Protein AF-0000000087418819 (afdb_homodimer)

InterPro domains:
  IPR024775 Hercynine oxygenase, DinB-like domain [PF12867] (19-149)
  IPR034660 DinB/YfiT-like putative metalloenzymes [G3DSA:1.20.120.450] (4-155)
  IPR034660 DinB/YfiT-like putative metalloenzymes [SSF109854] (18-158)

Solvent-accessible surface area (backbone atoms only — not comparable to full-atom values): 17689 Å² total; per-residue (Å²): 63,48,33,60,52,51,45,48,49,44,34,53,51,24,48,51,51,42,48,63,70,50,64,83,56,51,65,77,56,28,67,52,48,49,22,93,73,34,66,22,50,54,49,50,53,49,30,51,44,41,50,51,48,53,56,52,26,62,74,38,76,85,59,49,64,86,71,65,89,69,53,78,76,54,55,42,83,78,46,51,74,63,81,61,66,89,80,53,75,51,58,68,56,49,52,52,50,41,51,49,45,48,52,27,52,52,55,54,49,72,73,57,50,44,70,53,27,57,36,69,27,54,75,95,46,28,90,83,26,57,20,39,37,49,52,57,47,40,57,17,47,55,48,25,25,53,40,14,37,47,53,35,30,36,32,64,70,70,49,81,86,85,124,61,48,33,62,53,50,45,47,50,44,34,51,52,25,49,52,50,43,48,64,72,50,63,83,57,51,63,78,57,28,66,52,46,52,22,92,72,36,67,22,51,54,51,49,52,48,31,51,44,39,49,52,46,51,56,52,26,62,74,38,75,84,59,49,65,86,72,66,87,69,52,79,75,53,56,41,84,77,46,49,75,65,79,61,65,87,80,54,75,51,57,69,54,47,52,51,50,42,50,48,45,49,51,24,50,52,55,54,49,72,72,57,51,44,70,52,27,58,34,70,27,52,76,94,46,27,89,83,26,57,20,40,36,49,53,56,49,39,57,17,47,54,48,26,25,54,39,16,36,47,54,36,32,36,33,64,71,68,47,81,86,85,124

Secondary structure (DSSP, 8-state):
--HHHHHHHHHHHHHHHHHHHHHT--GGGGG--SSTTSPPHHHHHHHHHHHHHHHHHHHSTT-SPPPPTTGGGS-STTGGG---GGGS--HHHHHHHHHHHHHHHHHHHHT--HHHHHSBPPHHHHTT--BHHHHHHHHHHHHHHHHHHHHHHHHHTTPPP--/--HHHHHHHHHHHHHHHHHHHHHT--GGGGG--SSTTSPPHHHHHHHHHHHHHHHHHHHSTT-SPP--TTGGGS-STTGGG---GGGS--HHHHHHHHHHHHHHHHHHHHT--HHHHHSBPPHHHHTT--BHHHHHHHHHHHHHHHHHHHHHHHHHTTPPP--

Sequence (326 aa):
MDSRAAIRQSIELADMIADTYLGDLEDSELFIRPADSANHAAWQLGHLICSEHSLVSGLRPGSMPDLPEGFLDKYTKETASIDDPAQFHTKDEYMKLRKEQRAGTLKVLDTMTDADFDEPAPEKFRAHFPTVGSIMVLQGMHTVMHAGQWAVLRRKLGKPVTIMDSRAAIRQSIELADMIADTYLGDLEDSELFIRPADSANHAAWQLGHLICSEHSLVSGLRPGSMPDLPEGFLDKYTKETASIDDPAQFHTKDEYMKLRKEQRAGTLKVLDTMTDADFDEPAPEKFRAHFPTVGSIMVLQGMHTVMHAGQWAVLRRKLGKPVTI

Organism: NCBI:txid2527985

pLDDT: mean 96.92, std 2.5, range [83.44, 98.88]

Radius of gyration: 19.41 Å; Cα contacts (8 Å, |Δi|>4): 442; chains: 2; bounding box: 54×48×41 Å

Structure (mmCIF, N/CA/C/O backbone):
data_AF-0000000087418819-model_v1
#
loop_
_entity.id
_entity.type
_entity.pdbx_description
1 polymer 'DinB superfamily protein'
#
loop_
_atom_site.group_PDB
_atom_site.id
_atom_site.type_symbol
_atom_site.label_atom_id
_atom_site.label_alt_id
_atom_site.label_comp_id
_atom_site.label_asym_id
_atom_site.label_entity_id
_atom_site.label_seq_id
_atom_site.pdbx_PDB_ins_code
_atom_site.Cartn_x
_atom_site.Cartn_y
_atom_site.Cartn_z
_atom_site.occupancy
_atom_site.B_iso_or_equiv
_atom_site.auth_seq_id
_atom_site.auth_comp_id
_atom_site.auth_asym_id
_atom_site.auth_atom_id
_atom_site.pdbx_PDB_model_num
ATOM 1 N N . MET A 1 1 ? -6.246 14.641 15.875 1 89.56 1 MET A N 1
ATOM 2 C CA . MET A 1 1 ? -4.996 14.734 15.125 1 89.56 1 MET A CA 1
ATOM 3 C C . MET A 1 1 ? -5.145 15.68 13.938 1 89.56 1 MET A C 1
ATOM 5 O O . MET A 1 1 ? -6.18 15.68 13.273 1 89.56 1 MET A O 1
ATOM 9 N N . ASP A 1 2 ? -4.055 16.438 13.672 1 93.88 2 ASP A N 1
ATOM 10 C CA . ASP A 1 2 ? -4.023 17.359 12.539 1 93.88 2 ASP A CA 1
ATOM 11 C C . ASP A 1 2 ? -3.414 16.688 11.312 1 93.88 2 ASP A C 1
ATOM 13 O O . ASP A 1 2 ? -3.152 15.477 11.32 1 93.88 2 ASP A O 1
ATOM 17 N N . SER A 1 3 ? -3.299 17.516 10.234 1 95.69 3 SER A N 1
ATOM 18 C CA . SER A 1 3 ? -2.85 16.953 8.961 1 95.69 3 SER A CA 1
ATOM 19 C C . SER A 1 3 ? -1.469 16.328 9.086 1 95.69 3 SER A C 1
ATOM 21 O O . SER A 1 3 ? -1.234 15.227 8.578 1 95.69 3 SER A O 1
ATOM 23 N N . ARG A 1 4 ? -0.56 17 9.82 1 96.75 4 ARG A N 1
ATOM 24 C CA . ARG A 1 4 ? 0.782 16.453 10.016 1 96.75 4 ARG A CA 1
ATOM 25 C C . ARG A 1 4 ? 0.731 15.102 10.719 1 96.75 4 ARG A C 1
ATOM 27 O O . ARG A 1 4 ? 1.418 14.164 10.32 1 96.75 4 ARG A O 1
ATOM 34 N N . ALA A 1 5 ? -0.065 15.055 11.695 1 95.94 5 ALA A N 1
ATOM 35 C CA . ALA A 1 5 ? -0.188 13.828 12.484 1 95.94 5 ALA A CA 1
ATOM 36 C C . ALA A 1 5 ? -0.785 12.703 11.648 1 95.94 5 ALA A C 1
ATOM 38 O O . ALA A 1 5 ? -0.387 11.547 11.781 1 95.94 5 ALA A O 1
ATOM 39 N N . ALA A 1 6 ? -1.751 12.992 10.844 1 96.38 6 ALA A N 1
ATOM 40 C CA . ALA A 1 6 ? -2.352 11.977 9.984 1 96.38 6 ALA A CA 1
ATOM 41 C C . ALA A 1 6 ? -1.331 11.414 8.992 1 96.38 6 ALA A C 1
ATOM 43 O O . ALA A 1 6 ? -1.229 10.203 8.82 1 96.38 6 ALA A O 1
ATOM 44 N N . ILE A 1 7 ? -0.595 12.289 8.336 1 98.06 7 ILE A N 1
ATOM 45 C CA . ILE A 1 7 ? 0.425 11.883 7.379 1 98.06 7 ILE A CA 1
ATOM 46 C C . ILE A 1 7 ? 1.513 11.078 8.094 1 98.06 7 ILE A C 1
ATOM 48 O O . ILE A 1 7 ? 1.945 10.039 7.598 1 98.06 7 ILE A O 1
ATOM 52 N N . ARG A 1 8 ? 1.899 11.578 9.258 1 97.62 8 ARG A N 1
ATOM 53 C CA . ARG A 1 8 ? 2.914 10.883 10.047 1 97.62 8 ARG A CA 1
ATOM 54 C C . ARG A 1 8 ? 2.465 9.477 10.398 1 97.62 8 ARG A C 1
ATOM 56 O O . ARG A 1 8 ? 3.248 8.523 10.312 1 97.62 8 ARG A O 1
ATOM 63 N N . GLN A 1 9 ? 1.283 9.352 10.805 1 96.38 9 GLN A N 1
ATOM 64 C CA . GLN A 1 9 ? 0.764 8.047 11.188 1 96.38 9 GLN A CA 1
ATOM 65 C C . GLN A 1 9 ? 0.816 7.07 10.016 1 96.38 9 GLN A C 1
ATOM 67 O O . GLN A 1 9 ? 1.154 5.898 10.195 1 96.38 9 GLN A O 1
ATOM 72 N N . SER A 1 10 ? 0.422 7.488 8.844 1 97.5 10 SER A N 1
ATOM 73 C CA . SER A 1 10 ? 0.485 6.633 7.66 1 97.5 10 SER A CA 1
ATOM 74 C C . SER A 1 10 ? 1.917 6.199 7.367 1 97.5 10 SER A C 1
ATOM 76 O O . SER A 1 10 ? 2.162 5.043 7.023 1 97.5 10 SER A O 1
ATOM 78 N N . ILE A 1 11 ? 2.848 7.121 7.488 1 98.5 11 ILE A N 1
ATOM 79 C CA . ILE A 1 11 ? 4.258 6.844 7.23 1 98.5 11 ILE A CA 1
ATOM 80 C C . ILE A 1 11 ? 4.777 5.836 8.25 1 98.5 11 ILE A C 1
ATOM 82 O O . ILE A 1 11 ? 5.449 4.867 7.887 1 98.5 11 ILE A O 1
ATOM 86 N N . GLU A 1 12 ? 4.449 6.055 9.484 1 97.19 12 GLU A N 1
ATOM 87 C CA . GLU A 1 12 ? 4.945 5.188 10.547 1 97.19 12 GLU A CA 1
ATOM 88 C C . GLU A 1 12 ? 4.344 3.789 10.445 1 97.19 12 GLU A C 1
ATOM 90 O O . GLU A 1 12 ? 5.02 2.795 10.703 1 97.19 12 GLU A O 1
ATOM 95 N N . LEU A 1 13 ? 3.08 3.711 10.117 1 96.75 13 LEU A N 1
ATOM 96 C CA . LEU A 1 13 ? 2.473 2.408 9.867 1 96.75 13 LEU A CA 1
ATOM 97 C C . LEU A 1 13 ? 3.168 1.698 8.711 1 96.75 13 LEU A C 1
ATOM 99 O O . LEU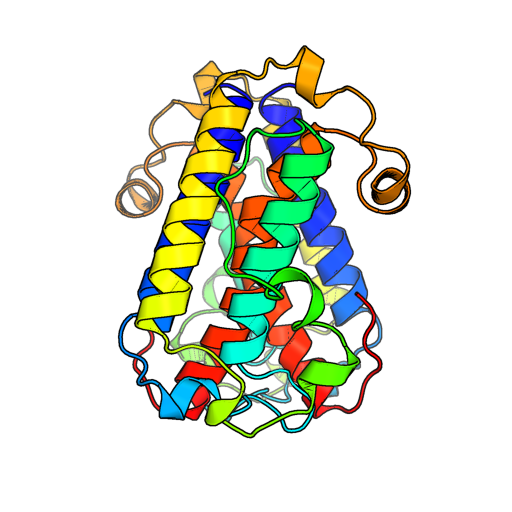 A 1 13 ? 3.465 0.504 8.797 1 96.75 13 LEU A O 1
ATOM 103 N N . ALA A 1 14 ? 3.418 2.391 7.637 1 98.31 14 ALA A N 1
ATOM 104 C CA . ALA A 1 14 ? 4.121 1.834 6.484 1 98.31 14 ALA A CA 1
ATOM 105 C C . ALA A 1 14 ? 5.496 1.303 6.883 1 98.31 14 ALA A C 1
ATOM 107 O O . ALA A 1 14 ? 5.91 0.236 6.426 1 98.31 14 ALA A O 1
ATOM 108 N N . ASP A 1 15 ? 6.172 2.074 7.738 1 98.19 15 ASP A N 1
ATOM 109 C CA . ASP A 1 15 ? 7.5 1.665 8.188 1 98.19 15 ASP A CA 1
ATOM 110 C C . ASP A 1 15 ? 7.43 0.388 9.023 1 98.19 15 ASP A C 1
ATOM 112 O O . ASP A 1 15 ? 8.266 -0.503 8.875 1 98.19 15 ASP A O 1
ATOM 116 N N . MET A 1 16 ? 6.465 0.333 9.875 1 97.19 16 MET A N 1
ATOM 117 C CA . MET A 1 16 ? 6.27 -0.877 10.672 1 97.19 16 MET A CA 1
ATOM 118 C C . MET A 1 16 ? 6.02 -2.082 9.773 1 97.19 16 MET A C 1
ATOM 120 O O . MET A 1 16 ? 6.609 -3.146 9.969 1 97.19 16 MET A O 1
ATOM 124 N N . ILE A 1 17 ? 5.203 -1.933 8.781 1 97.81 17 ILE A N 1
ATOM 125 C CA . ILE A 1 17 ? 4.879 -3.008 7.852 1 97.81 17 ILE A CA 1
ATOM 126 C C . ILE A 1 17 ? 6.137 -3.438 7.102 1 97.81 17 ILE A C 1
ATOM 128 O O . ILE A 1 17 ? 6.434 -4.633 7.008 1 97.81 17 ILE A O 1
ATOM 132 N N . ALA A 1 18 ? 6.867 -2.48 6.578 1 98.31 18 ALA A N 1
ATOM 133 C CA . ALA A 1 18 ? 8.094 -2.775 5.836 1 98.31 18 ALA A CA 1
ATOM 134 C C . ALA A 1 18 ? 9.094 -3.523 6.707 1 98.31 18 ALA A C 1
ATOM 136 O O . ALA A 1 18 ? 9.664 -4.535 6.285 1 98.31 18 ALA A O 1
ATOM 137 N N . ASP A 1 19 ? 9.281 -3.027 7.926 1 98 19 ASP A N 1
ATOM 138 C CA . ASP A 1 19 ? 10.227 -3.658 8.844 1 98 19 ASP A CA 1
ATOM 139 C C . ASP A 1 19 ? 9.82 -5.098 9.148 1 98 19 ASP A C 1
ATOM 141 O O . ASP A 1 19 ? 10.664 -5.988 9.203 1 98 19 ASP A O 1
ATOM 145 N N . THR A 1 20 ? 8.586 -5.293 9.344 1 97.44 20 THR A N 1
ATOM 146 C CA . THR A 1 20 ? 8.062 -6.621 9.656 1 97.44 20 THR A CA 1
ATOM 147 C C . THR A 1 20 ? 8.273 -7.57 8.477 1 97.44 20 THR A C 1
ATOM 149 O O . THR A 1 20 ? 8.758 -8.688 8.656 1 97.44 20 THR A O 1
ATOM 152 N N . TYR A 1 21 ? 8 -7.156 7.273 1 98.19 21 TYR A N 1
ATOM 153 C CA . TYR A 1 21 ? 8.039 -8.031 6.105 1 98.19 21 TYR A CA 1
ATOM 154 C C . TYR A 1 21 ? 9.477 -8.297 5.672 1 98.19 21 TYR A C 1
ATOM 156 O O . TYR A 1 21 ? 9.781 -9.367 5.148 1 98.19 21 TYR A O 1
ATOM 164 N N . LEU A 1 22 ? 10.336 -7.359 5.902 1 98.31 22 LEU A N 1
ATOM 165 C CA . LEU A 1 22 ? 11.695 -7.48 5.395 1 98.31 22 LEU A CA 1
ATOM 166 C C . LEU A 1 22 ? 12.633 -8.023 6.473 1 98.31 22 LEU A C 1
ATOM 168 O O . LEU A 1 22 ? 13.727 -8.492 6.164 1 98.31 22 LEU A O 1
ATOM 172 N N . GLY A 1 23 ? 12.211 -7.895 7.734 1 96.62 23 GLY A N 1
ATOM 173 C CA . GLY A 1 23 ? 13.102 -8.086 8.867 1 96.62 23 GLY A CA 1
ATOM 174 C C . GLY A 1 23 ? 13.766 -9.453 8.875 1 96.62 23 GLY A C 1
ATOM 175 O O . GLY A 1 23 ? 14.953 -9.57 9.195 1 96.62 23 GLY A O 1
ATOM 176 N N . ASP A 1 24 ? 13.086 -10.523 8.477 1 97.06 24 ASP A N 1
ATOM 177 C CA . ASP A 1 24 ? 13.633 -11.867 8.594 1 97.06 24 ASP A CA 1
ATOM 178 C C . ASP A 1 24 ? 14.07 -12.406 7.234 1 97.06 24 ASP A C 1
ATOM 180 O O . ASP A 1 24 ? 14.312 -13.602 7.082 1 97.06 24 ASP A O 1
ATOM 184 N N . LEU A 1 25 ? 14.117 -11.547 6.238 1 98 25 LEU A N 1
ATOM 185 C CA . LEU A 1 25 ? 14.625 -11.969 4.938 1 98 25 LEU A CA 1
ATOM 186 C C . LEU A 1 25 ? 16.141 -11.945 4.914 1 98 25 LEU A C 1
ATOM 188 O O . LEU A 1 25 ? 16.766 -11.039 5.473 1 98 25 LEU A O 1
ATOM 192 N N . GLU A 1 26 ? 16.719 -12.922 4.262 1 98.19 26 GLU A N 1
ATOM 193 C CA . GLU A 1 26 ? 18.141 -12.93 3.975 1 98.19 26 GLU A CA 1
ATOM 194 C C . GLU A 1 26 ? 18.453 -12.148 2.701 1 98.19 26 GLU A C 1
ATOM 196 O O . GLU A 1 26 ? 17.594 -11.969 1.846 1 98.19 26 GLU A O 1
ATOM 201 N N . ASP A 1 27 ? 19.703 -11.734 2.572 1 98.44 27 ASP A N 1
ATOM 202 C CA . ASP A 1 27 ? 20.109 -10.961 1.404 1 98.44 27 ASP A CA 1
ATOM 203 C C . ASP A 1 27 ? 19.781 -11.703 0.112 1 98.44 27 ASP A C 1
ATOM 205 O O . ASP A 1 27 ? 19.297 -11.102 -0.85 1 98.44 27 ASP A O 1
ATOM 209 N N . SER A 1 28 ? 20.078 -12.961 0.062 1 98.31 28 SER A N 1
ATOM 210 C CA . SER A 1 28 ? 19.844 -13.742 -1.151 1 98.31 28 SER A CA 1
ATOM 211 C C . SER A 1 28 ? 18.375 -13.781 -1.518 1 98.31 28 SER A C 1
ATOM 213 O O . SER A 1 28 ? 18.016 -13.867 -2.697 1 98.31 28 SER A O 1
ATOM 215 N N . GLU A 1 29 ? 17.484 -13.656 -0.55 1 98.38 29 GLU A N 1
ATOM 216 C CA . GLU A 1 29 ? 16.047 -13.75 -0.77 1 98.38 29 GLU A CA 1
ATOM 217 C C . GLU A 1 29 ? 15.492 -12.461 -1.382 1 98.38 29 GLU A C 1
ATOM 219 O O . GLU A 1 29 ? 14.406 -12.453 -1.958 1 98.38 29 GLU A O 1
ATOM 224 N N . LEU A 1 30 ? 16.234 -11.391 -1.228 1 98.62 30 LEU A N 1
ATOM 225 C CA . LEU A 1 30 ? 15.82 -10.117 -1.812 1 98.62 30 LEU A CA 1
ATOM 226 C C . LEU A 1 30 ? 15.773 -10.211 -3.334 1 98.62 30 LEU A C 1
ATOM 228 O O . LEU A 1 30 ? 15.109 -9.406 -3.99 1 98.62 30 LEU A O 1
ATOM 232 N N . PHE A 1 31 ? 16.469 -11.172 -3.916 1 98.19 31 PHE A N 1
ATOM 233 C CA . PHE A 1 31 ? 16.609 -11.227 -5.363 1 98.19 31 PHE A CA 1
ATOM 234 C C . PHE A 1 31 ? 15.641 -12.234 -5.969 1 98.19 31 PHE A C 1
ATOM 236 O O . PHE A 1 31 ? 15.562 -12.367 -7.191 1 98.19 31 PHE A O 1
ATOM 243 N N . ILE A 1 32 ? 14.938 -12.953 -5.09 1 97.69 32 ILE A N 1
ATOM 244 C CA . ILE A 1 32 ? 13.875 -13.828 -5.582 1 97.69 32 ILE A CA 1
ATOM 245 C C . ILE A 1 32 ? 12.68 -12.984 -6.027 1 97.69 32 ILE A C 1
ATOM 247 O O . ILE A 1 32 ? 12.148 -12.188 -5.25 1 97.69 32 ILE A O 1
ATOM 251 N N . ARG A 1 33 ? 12.305 -13.141 -7.238 1 97.56 33 ARG A N 1
ATOM 252 C CA . ARG A 1 33 ? 11.172 -12.398 -7.781 1 97.56 33 ARG A CA 1
ATOM 253 C C . ARG A 1 33 ? 9.852 -13.117 -7.496 1 97.56 33 ARG A C 1
ATOM 255 O O . ARG A 1 33 ? 9.734 -14.32 -7.742 1 97.56 33 ARG A O 1
ATOM 262 N N . PRO A 1 34 ? 8.883 -12.367 -6.996 1 96.81 34 PRO A N 1
ATOM 263 C CA . PRO A 1 34 ? 7.605 -13.023 -6.711 1 96.81 34 PRO A CA 1
ATOM 264 C C . PRO A 1 34 ? 6.906 -13.523 -7.977 1 96.81 34 PRO A C 1
ATOM 266 O O . PRO A 1 34 ? 6.152 -14.5 -7.922 1 96.81 34 PRO A O 1
ATOM 269 N N . ALA A 1 35 ? 7.043 -12.922 -9.047 1 94.5 35 ALA A N 1
ATOM 270 C CA . ALA A 1 35 ? 6.703 -13.32 -10.414 1 94.5 35 ALA A CA 1
ATOM 271 C C . ALA A 1 35 ? 7.824 -12.969 -11.383 1 94.5 35 ALA A C 1
ATOM 273 O O . ALA A 1 35 ? 8.578 -12.016 -11.156 1 94.5 35 ALA A O 1
ATOM 274 N N . ASP A 1 36 ? 7.996 -13.688 -12.531 1 90.31 36 ASP A N 1
ATOM 275 C CA . ASP A 1 36 ? 9.148 -13.562 -13.422 1 90.31 36 ASP A CA 1
ATOM 276 C C . ASP A 1 36 ? 9.359 -12.117 -13.852 1 90.31 36 ASP A C 1
ATOM 278 O O . ASP A 1 36 ? 10.492 -11.641 -13.922 1 90.31 36 ASP A O 1
ATOM 282 N N . SER A 1 37 ? 8.344 -11.359 -14.039 1 92.06 37 SER A N 1
ATOM 283 C CA . SER A 1 37 ? 8.492 -10 -14.555 1 92.06 37 SER A CA 1
ATOM 284 C C . SER A 1 37 ? 8.359 -8.969 -13.438 1 92.06 37 SER A C 1
ATOM 286 O O . SER A 1 37 ? 8.359 -7.766 -13.688 1 92.06 37 SER A O 1
ATOM 288 N N . ALA A 1 38 ? 8.258 -9.445 -12.219 1 95.5 38 ALA A N 1
ATOM 289 C CA . ALA A 1 38 ? 8.188 -8.523 -11.086 1 95.5 38 ALA A CA 1
ATOM 290 C C . ALA A 1 38 ? 9.578 -8.094 -10.641 1 95.5 38 ALA A C 1
ATOM 292 O O . ALA A 1 38 ? 10.539 -8.859 -10.766 1 95.5 38 ALA A O 1
ATOM 293 N N . ASN A 1 39 ? 9.688 -6.895 -10.133 1 96.94 39 ASN A N 1
ATOM 294 C CA . ASN A 1 39 ? 10.961 -6.41 -9.602 1 96.94 39 ASN A CA 1
ATOM 295 C C . ASN A 1 39 ? 11.305 -7.074 -8.273 1 96.94 39 ASN A C 1
ATOM 297 O O . ASN A 1 39 ? 10.414 -7.348 -7.465 1 96.94 39 ASN A O 1
ATOM 301 N N . HIS A 1 40 ? 12.555 -7.383 -8.125 1 98.25 40 HIS A N 1
ATOM 302 C CA . HIS A 1 40 ? 12.945 -7.992 -6.863 1 98.25 40 HIS A CA 1
ATOM 303 C C . HIS A 1 40 ? 13.086 -6.941 -5.762 1 98.25 40 HIS A C 1
ATOM 305 O O . HIS A 1 40 ? 13.195 -5.746 -6.051 1 98.25 40 HIS A O 1
ATOM 311 N N . ALA A 1 41 ? 13.055 -7.371 -4.516 1 98.69 41 ALA A N 1
ATOM 312 C CA . ALA A 1 41 ? 12.953 -6.492 -3.352 1 98.69 41 ALA A CA 1
ATOM 313 C C . ALA A 1 41 ? 14.188 -5.613 -3.215 1 98.69 41 ALA A C 1
ATOM 315 O O . ALA A 1 41 ? 14.102 -4.473 -2.754 1 98.69 41 ALA A O 1
ATOM 316 N N . ALA A 1 42 ? 15.375 -6.074 -3.625 1 98.69 42 ALA A N 1
ATOM 317 C CA . ALA A 1 42 ? 16.578 -5.254 -3.557 1 98.69 42 ALA A CA 1
ATOM 318 C C . ALA A 1 42 ? 16.438 -3.984 -4.387 1 98.69 42 ALA A C 1
ATOM 320 O O . ALA A 1 42 ? 16.703 -2.883 -3.9 1 98.69 42 ALA A O 1
ATOM 321 N N . TRP A 1 43 ? 15.961 -4.156 -5.574 1 98.69 43 TRP A N 1
ATOM 322 C CA . TRP A 1 43 ? 15.711 -3.004 -6.434 1 98.69 43 TRP A CA 1
ATOM 323 C C . TRP A 1 43 ? 14.617 -2.117 -5.848 1 98.69 43 TRP A C 1
ATOM 325 O O . TRP A 1 43 ? 14.734 -0.89 -5.855 1 98.69 43 TRP A O 1
ATOM 335 N N . GLN A 1 44 ? 13.586 -2.719 -5.355 1 98.69 44 GLN A N 1
ATOM 336 C CA . GLN A 1 44 ? 12.453 -1.966 -4.824 1 98.69 44 GLN A CA 1
ATOM 337 C C . GLN A 1 44 ? 12.875 -1.103 -3.637 1 98.69 44 GLN A C 1
ATOM 339 O O . GLN A 1 44 ? 12.391 0.02 -3.477 1 98.69 44 GLN A O 1
ATOM 344 N N . LEU A 1 45 ? 13.703 -1.659 -2.797 1 98.81 45 LEU A N 1
ATOM 345 C CA . LEU A 1 45 ? 14.195 -0.899 -1.656 1 98.81 45 LEU A CA 1
ATOM 346 C C . LEU A 1 45 ? 15 0.312 -2.119 1 98.81 45 LEU A C 1
ATOM 348 O O . LEU A 1 45 ? 14.797 1.423 -1.623 1 98.81 45 LEU A O 1
ATOM 352 N N . GLY A 1 46 ? 15.914 0.091 -3.049 1 98.81 46 GLY A N 1
ATOM 353 C CA . GLY A 1 46 ? 16.641 1.215 -3.619 1 98.81 46 GLY A CA 1
ATOM 354 C C . GLY A 1 46 ? 15.727 2.248 -4.258 1 98.81 46 GLY A C 1
ATOM 355 O O . GLY A 1 46 ? 15.922 3.451 -4.074 1 98.81 46 GLY A O 1
ATOM 356 N N . HIS A 1 47 ? 14.758 1.795 -4.965 1 98.62 47 HIS A N 1
ATOM 357 C CA . HIS A 1 47 ? 13.789 2.656 -5.629 1 98.62 47 HIS A CA 1
ATOM 358 C C . HIS A 1 47 ? 13.039 3.521 -4.621 1 98.62 47 HIS A C 1
ATOM 360 O O . HIS A 1 47 ? 12.852 4.719 -4.84 1 98.62 47 HIS A O 1
ATOM 366 N N . LEU A 1 48 ? 12.594 2.939 -3.557 1 98.75 48 LEU A N 1
ATOM 367 C CA . LEU A 1 48 ? 11.875 3.666 -2.512 1 98.75 48 LEU A CA 1
ATOM 368 C C . LEU A 1 48 ? 12.75 4.762 -1.915 1 98.75 48 LEU A C 1
ATOM 370 O O . LEU A 1 48 ? 12.297 5.891 -1.72 1 98.75 48 LEU A O 1
ATOM 374 N N . ILE A 1 49 ? 13.969 4.375 -1.604 1 98.88 49 ILE A N 1
ATOM 375 C CA . ILE A 1 49 ? 14.914 5.312 -1.008 1 98.88 49 ILE A CA 1
ATOM 376 C C . ILE A 1 49 ? 15.164 6.477 -1.967 1 98.88 49 ILE A C 1
ATOM 378 O O . ILE A 1 49 ? 15.078 7.641 -1.576 1 98.88 49 ILE A O 1
ATOM 382 N N . CYS A 1 50 ? 15.414 6.188 -3.236 1 98.56 50 CYS A N 1
ATOM 383 C CA . CYS A 1 50 ? 15.672 7.199 -4.254 1 98.56 50 CYS A CA 1
ATOM 384 C C . CYS A 1 50 ? 14.469 8.109 -4.441 1 98.56 50 CYS A C 1
ATOM 386 O O . CYS A 1 50 ? 14.602 9.328 -4.488 1 98.56 50 CYS A O 1
ATOM 388 N N . SER A 1 51 ? 13.352 7.492 -4.574 1 97.94 51 SER A N 1
ATOM 389 C CA . SER A 1 51 ? 12.117 8.234 -4.809 1 97.94 51 SER A CA 1
ATOM 390 C C . SER A 1 51 ? 11.836 9.203 -3.67 1 97.94 51 SER A C 1
ATOM 392 O O . SER A 1 51 ? 11.547 10.383 -3.908 1 97.94 51 SER A O 1
ATOM 394 N N . GLU A 1 52 ? 11.898 8.711 -2.455 1 98.62 52 GLU A N 1
ATOM 395 C CA . GLU A 1 52 ? 11.641 9.562 -1.292 1 98.62 52 GLU A CA 1
ATOM 396 C C . GLU A 1 52 ? 12.641 10.711 -1.218 1 98.62 52 GLU A C 1
ATOM 398 O O . GLU A 1 52 ? 12.258 11.859 -1.017 1 98.62 52 GLU A O 1
ATOM 403 N N . HIS A 1 53 ? 13.922 10.422 -1.374 1 98.75 53 HIS A N 1
ATOM 404 C CA . HIS A 1 53 ? 14.961 11.445 -1.376 1 98.75 53 HIS A CA 1
ATOM 405 C C . HIS A 1 53 ? 14.656 12.531 -2.404 1 98.75 53 HIS A C 1
ATOM 407 O O . HIS A 1 53 ? 14.695 13.727 -2.088 1 98.75 53 HIS A O 1
ATOM 413 N N . SER A 1 54 ? 14.344 12.117 -3.578 1 97.75 54 SER A N 1
ATOM 414 C CA . SER A 1 54 ? 14.141 13.047 -4.68 1 97.75 54 SER A CA 1
ATOM 415 C C . SER A 1 54 ? 12.891 13.898 -4.457 1 97.75 54 SER A C 1
ATOM 417 O O . SER A 1 54 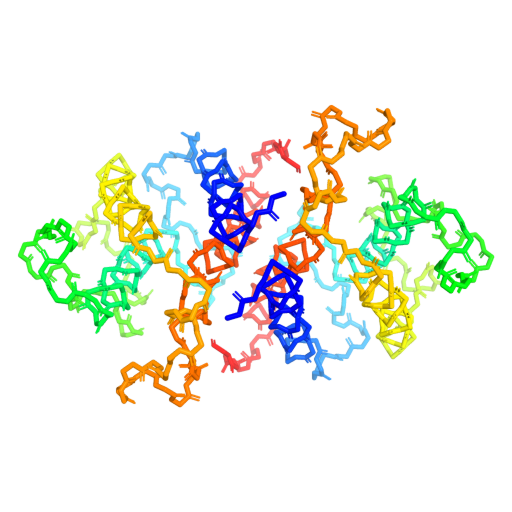? 12.922 15.117 -4.629 1 97.75 54 SER A O 1
ATOM 419 N N . LEU A 1 55 ? 11.789 13.297 -4.102 1 98.25 55 LEU A N 1
ATOM 420 C CA . LEU A 1 55 ? 10.523 14 -3.938 1 98.25 55 LEU A CA 1
ATOM 421 C C . LEU A 1 55 ? 10.602 15.008 -2.799 1 98.25 55 LEU A C 1
ATOM 423 O O . LEU A 1 55 ? 10.227 16.172 -2.969 1 98.25 55 LEU A O 1
ATOM 427 N N . VAL A 1 56 ? 11.148 14.602 -1.651 1 98.56 56 VAL A N 1
ATOM 428 C CA . VAL A 1 56 ? 11.164 15.469 -0.482 1 98.56 56 VAL A CA 1
ATOM 429 C C . VAL A 1 56 ? 12.227 16.547 -0.653 1 98.56 56 VAL A C 1
ATOM 431 O O . VAL A 1 56 ? 12.031 17.703 -0.254 1 98.56 56 VAL A O 1
ATOM 434 N N . SER A 1 57 ? 13.398 16.219 -1.25 1 97.94 57 SER A N 1
ATOM 435 C CA . SER A 1 57 ? 14.391 17.234 -1.587 1 97.94 57 SER A CA 1
ATOM 436 C C . SER A 1 57 ? 13.805 18.281 -2.531 1 97.94 57 SER A C 1
ATOM 438 O O . SER A 1 57 ? 14.188 19.453 -2.48 1 97.94 57 SER A O 1
ATOM 440 N N . GLY A 1 58 ? 12.938 17.859 -3.438 1 96.94 58 GLY A N 1
ATOM 441 C CA . GLY A 1 58 ? 12.258 18.797 -4.32 1 96.94 58 GLY A CA 1
ATOM 442 C C . GLY A 1 58 ? 11.383 19.781 -3.582 1 96.94 58 GLY A C 1
ATOM 443 O O . GLY A 1 58 ? 11.211 20.922 -4.027 1 96.94 58 GLY A O 1
ATOM 444 N N . LEU A 1 59 ? 10.828 19.406 -2.475 1 97.5 59 LEU A N 1
ATOM 445 C CA . LEU A 1 59 ? 10 20.281 -1.653 1 97.5 59 LEU A CA 1
ATOM 446 C C . LEU A 1 59 ? 10.859 21.266 -0.865 1 97.5 59 LEU A C 1
ATOM 448 O O . LEU A 1 59 ? 10.516 22.438 -0.744 1 97.5 59 LEU A O 1
ATOM 452 N N . ARG A 1 60 ? 11.922 20.703 -0.276 1 96.81 60 ARG A N 1
ATOM 453 C CA . ARG A 1 60 ? 12.844 21.453 0.567 1 96.81 60 ARG A CA 1
ATOM 454 C C . ARG A 1 60 ? 14.297 21.125 0.232 1 96.81 60 ARG A C 1
ATOM 456 O O . ARG A 1 60 ? 14.906 20.281 0.892 1 96.81 60 ARG A O 1
ATOM 463 N N . PRO A 1 61 ? 14.805 21.891 -0.728 1 96.75 61 PRO A N 1
ATOM 464 C CA . PRO A 1 61 ? 16.188 21.609 -1.133 1 96.75 61 PRO A CA 1
ATOM 465 C C . PRO A 1 61 ? 17.156 21.625 0.042 1 96.75 61 PRO A C 1
ATOM 467 O O . PRO A 1 61 ? 17.109 22.516 0.887 1 96.75 61 PRO A O 1
ATOM 470 N N . GLY A 1 62 ? 17.969 20.547 0.12 1 96.81 62 GLY A N 1
ATOM 471 C CA . GLY A 1 62 ? 19.016 20.469 1.136 1 96.81 62 GLY A CA 1
ATOM 472 C C . GLY A 1 62 ? 18.531 19.859 2.441 1 96.81 62 GLY A C 1
ATOM 473 O O . GLY A 1 62 ? 19.297 19.766 3.404 1 96.81 62 GLY A O 1
ATOM 474 N N . SER A 1 63 ? 17.312 19.406 2.492 1 97.81 63 SER A N 1
ATOM 475 C CA . SER A 1 63 ? 16.719 18.953 3.746 1 97.81 63 SER A CA 1
ATOM 476 C C . SER A 1 63 ? 17 17.484 3.99 1 97.81 63 SER A C 1
ATOM 478 O O . SER A 1 63 ? 16.938 17 5.129 1 97.81 63 SER A O 1
ATOM 480 N N . MET A 1 64 ? 17.312 16.719 2.906 1 98.75 64 MET A N 1
ATOM 481 C CA . MET A 1 64 ? 17.391 15.273 3.023 1 98.75 64 MET A CA 1
ATOM 482 C C . MET A 1 64 ? 18.828 14.828 3.268 1 98.75 64 MET A C 1
ATOM 484 O O . MET A 1 64 ? 19.766 15.406 2.703 1 98.75 64 MET A O 1
ATOM 488 N N . PRO A 1 65 ? 19 13.773 4.098 1 98.5 65 PRO A N 1
ATOM 489 C CA . PRO A 1 65 ? 20.359 13.219 4.266 1 98.5 65 PRO A CA 1
ATOM 490 C C . PRO A 1 65 ? 20.984 12.773 2.945 1 98.5 65 PRO A C 1
ATOM 492 O O . PRO A 1 65 ? 20.266 12.312 2.047 1 98.5 65 PRO A O 1
ATOM 495 N N . ASP A 1 66 ? 22.297 12.797 2.936 1 97.88 66 ASP A N 1
ATOM 496 C CA . ASP A 1 66 ? 23.016 12.406 1.725 1 97.88 66 ASP A CA 1
ATOM 497 C C . ASP A 1 66 ? 22.891 10.906 1.469 1 97.88 66 ASP A C 1
ATOM 499 O O . ASP A 1 66 ? 22.781 10.117 2.41 1 97.88 66 ASP A O 1
ATOM 503 N N . LEU A 1 67 ? 22.859 10.578 0.233 1 98.44 67 LEU A N 1
ATOM 504 C CA . LEU A 1 67 ? 22.953 9.188 -0.207 1 98.44 67 LEU A CA 1
ATOM 505 C C . LEU A 1 67 ? 24.344 8.875 -0.74 1 98.44 67 LEU A C 1
ATOM 507 O O . LEU A 1 67 ? 25.078 9.781 -1.131 1 98.44 67 LEU A O 1
ATOM 511 N N . PRO A 1 68 ? 24.734 7.594 -0.7 1 97.44 68 PRO A N 1
ATOM 512 C CA . PRO A 1 68 ? 26.016 7.23 -1.303 1 97.44 68 PRO A CA 1
ATOM 513 C C . PRO A 1 68 ? 26.141 7.715 -2.746 1 97.44 68 PRO A C 1
ATOM 515 O O . PRO A 1 68 ? 25.141 7.844 -3.451 1 97.44 68 PRO A O 1
ATOM 518 N N . GLU A 1 69 ? 27.391 7.969 -3.18 1 96.31 69 GLU A N 1
ATOM 519 C CA . GLU A 1 69 ? 27.656 8.422 -4.543 1 96.31 69 GLU A CA 1
ATOM 520 C C . GLU A 1 69 ? 27.031 7.469 -5.566 1 96.31 69 GLU A C 1
ATOM 522 O O . GLU A 1 69 ? 27.141 6.25 -5.438 1 96.31 69 GLU A O 1
ATOM 527 N N . GLY A 1 70 ? 26.328 8.031 -6.52 1 95.88 70 GLY A N 1
ATOM 528 C CA . GLY A 1 70 ? 25.766 7.262 -7.621 1 95.88 70 GLY A CA 1
ATOM 529 C C . GLY A 1 70 ? 24.469 6.574 -7.266 1 95.88 70 GLY A C 1
ATOM 530 O O . GLY A 1 70 ? 23.828 5.961 -8.117 1 95.88 70 GLY A O 1
ATOM 531 N N . PHE A 1 71 ? 24.031 6.629 -6.059 1 98 71 PHE A N 1
ATOM 532 C CA . PHE A 1 71 ? 22.859 5.902 -5.578 1 98 71 PHE A CA 1
ATOM 533 C C . PHE A 1 71 ? 21.609 6.305 -6.359 1 98 71 PHE A C 1
ATOM 535 O O . PHE A 1 71 ? 20.828 5.449 -6.758 1 98 71 PHE A O 1
ATOM 542 N N . LEU A 1 72 ? 21.375 7.574 -6.668 1 95.5 72 LEU A N 1
ATOM 543 C CA . LEU A 1 72 ? 20.172 8.125 -7.258 1 95.5 72 LEU A CA 1
ATOM 544 C C . LEU A 1 72 ? 20 7.656 -8.703 1 95.5 72 LEU A C 1
ATOM 546 O O . LEU A 1 72 ? 18.891 7.633 -9.234 1 95.5 72 LEU A O 1
ATOM 550 N N . ASP A 1 73 ? 21.031 7.207 -9.375 1 93.75 73 ASP A N 1
ATOM 551 C CA . ASP A 1 73 ? 21 6.836 -10.789 1 93.75 73 ASP A CA 1
ATOM 552 C C . ASP A 1 73 ? 20.875 5.32 -10.953 1 93.75 73 ASP A C 1
ATOM 554 O O . ASP A 1 73 ? 20.734 4.82 -12.07 1 93.75 73 ASP A O 1
ATOM 558 N N . LYS A 1 74 ? 20.75 4.613 -9.969 1 95.31 74 LYS A N 1
ATOM 559 C CA . LYS A 1 74 ? 20.953 3.166 -10 1 95.31 74 LYS A CA 1
ATOM 560 C C . LYS A 1 74 ? 19.625 2.43 -10.086 1 95.31 74 LYS A C 1
ATOM 562 O O . LYS A 1 74 ? 19.562 1.276 -10.516 1 95.31 74 LYS A O 1
ATOM 567 N N . TYR A 1 75 ? 18.562 3.021 -9.727 1 97.06 75 TYR A N 1
ATOM 568 C CA . TYR A 1 75 ? 17.312 2.277 -9.578 1 97.06 75 TYR A CA 1
ATOM 569 C C . TYR A 1 75 ? 16.266 2.77 -10.57 1 97.06 75 TYR A C 1
ATOM 571 O O . TYR A 1 75 ? 15.18 3.209 -10.172 1 97.06 75 TYR A O 1
ATOM 579 N N . THR A 1 76 ? 16.703 2.568 -11.828 1 94 76 THR A N 1
ATOM 580 C CA . THR A 1 76 ? 15.852 2.926 -12.961 1 94 76 THR A CA 1
ATOM 581 C C . THR A 1 76 ? 15.109 1.702 -13.492 1 94 76 THR A C 1
ATOM 583 O O . THR A 1 76 ? 15.391 0.574 -13.078 1 94 76 THR A O 1
ATOM 586 N N . LYS A 1 77 ? 14.195 1.924 -14.391 1 90.94 77 LYS A N 1
ATOM 587 C CA . LYS A 1 77 ? 13.477 0.82 -15.016 1 90.94 77 LYS A CA 1
ATOM 588 C C . LYS A 1 77 ? 14.445 -0.156 -15.68 1 90.94 77 LYS A C 1
ATOM 590 O O . LYS A 1 77 ? 14.219 -1.368 -15.664 1 90.94 77 LYS A O 1
ATOM 595 N N . GLU A 1 78 ? 15.523 0.377 -16.203 1 91.31 78 GLU A N 1
ATOM 596 C CA . GLU A 1 78 ? 16.516 -0.443 -16.875 1 91.31 78 GLU A CA 1
ATOM 597 C C . GLU A 1 78 ? 17.266 -1.329 -15.891 1 91.31 78 GLU A C 1
ATOM 599 O O . GLU A 1 78 ? 17.562 -2.49 -16.188 1 91.31 78 GLU A O 1
ATOM 604 N N . THR A 1 79 ? 17.5 -0.882 -14.75 1 95.25 79 THR A N 1
ATOM 605 C CA . THR A 1 79 ? 18.297 -1.633 -13.789 1 95.25 79 THR A CA 1
ATOM 606 C C . THR A 1 79 ? 17.453 -2.664 -13.055 1 95.25 79 THR A C 1
ATOM 608 O O . THR A 1 79 ? 17.984 -3.561 -12.398 1 95.25 79 THR A O 1
ATOM 611 N N . ALA A 1 80 ? 16.156 -2.594 -13.18 1 94.81 80 ALA A N 1
ATOM 612 C CA . ALA A 1 80 ? 15.258 -3.523 -12.516 1 94.81 80 ALA A CA 1
ATOM 613 C C . ALA A 1 80 ? 15.469 -4.949 -13.008 1 94.81 80 ALA A C 1
ATOM 615 O O . ALA A 1 80 ? 15.125 -5.91 -12.312 1 94.81 80 ALA A O 1
ATOM 616 N N . SER A 1 81 ? 16.062 -5.125 -14.156 1 94.81 81 SER A N 1
ATOM 617 C CA . SER A 1 81 ? 16.266 -6.445 -14.75 1 94.81 81 SER A CA 1
ATOM 618 C C . SER A 1 81 ? 17.578 -7.055 -14.297 1 94.81 81 SER A C 1
ATOM 620 O O . SER A 1 81 ? 17.828 -8.242 -14.523 1 94.81 81 SER A O 1
ATOM 622 N N . ILE A 1 82 ? 18.391 -6.289 -13.617 1 95.94 82 ILE A N 1
ATOM 623 C CA . ILE A 1 82 ? 19.703 -6.77 -13.188 1 95.94 82 ILE A CA 1
ATOM 624 C C . ILE A 1 82 ? 19.547 -7.676 -11.969 1 95.94 82 ILE A C 1
ATOM 626 O O . ILE A 1 82 ? 18.953 -7.281 -10.961 1 95.94 82 ILE A O 1
ATOM 630 N N . ASP A 1 83 ? 20.188 -8.891 -12.008 1 94.88 83 ASP A N 1
ATOM 631 C CA . ASP A 1 83 ? 20.016 -9.875 -10.938 1 94.88 83 ASP A CA 1
ATOM 632 C C . ASP A 1 83 ? 21.328 -10.086 -10.188 1 94.88 83 ASP A C 1
ATOM 634 O O . ASP A 1 83 ? 21.375 -10.844 -9.211 1 94.88 83 ASP A O 1
ATOM 638 N N . ASP A 1 84 ? 22.406 -9.438 -10.594 1 96.44 84 ASP A N 1
ATOM 639 C CA . ASP A 1 84 ? 23.719 -9.609 -9.961 1 96.44 84 ASP A CA 1
ATOM 640 C C . ASP A 1 84 ? 23.75 -8.922 -8.602 1 96.44 84 ASP A C 1
ATOM 642 O O . ASP A 1 84 ? 23.812 -7.691 -8.516 1 96.44 84 ASP A O 1
ATOM 646 N N . PRO A 1 85 ? 23.781 -9.719 -7.5 1 96.69 85 PRO A N 1
ATOM 647 C CA . PRO A 1 85 ? 23.766 -9.133 -6.156 1 96.69 85 PRO A CA 1
ATOM 648 C C . PRO A 1 85 ? 24.906 -8.156 -5.926 1 96.69 85 PRO A C 1
ATOM 650 O O . PRO A 1 85 ? 24.781 -7.219 -5.137 1 96.69 85 PRO A O 1
ATOM 653 N N . ALA A 1 86 ? 25.984 -8.297 -6.609 1 96.56 86 ALA A N 1
ATOM 654 C CA . ALA A 1 86 ? 27.172 -7.457 -6.414 1 96.56 86 ALA A CA 1
ATOM 655 C C . ALA A 1 86 ? 26.875 -6.012 -6.809 1 96.56 86 ALA A C 1
ATOM 657 O O . ALA A 1 86 ? 27.609 -5.094 -6.414 1 96.56 86 ALA A O 1
ATOM 658 N N . GLN A 1 87 ? 25.859 -5.789 -7.504 1 96.56 87 GLN A N 1
ATOM 659 C CA . GLN A 1 87 ? 25.516 -4.457 -7.98 1 96.56 87 GLN A CA 1
ATOM 660 C C . GLN A 1 87 ? 24.5 -3.783 -7.055 1 96.56 87 GLN A C 1
ATOM 662 O O . GLN A 1 87 ? 24.062 -2.662 -7.312 1 96.56 87 GLN A O 1
ATOM 667 N N . PHE A 1 88 ? 24.156 -4.449 -6 1 97.81 88 PHE A N 1
ATOM 668 C CA . PHE A 1 88 ? 23.156 -3.934 -5.066 1 97.81 88 PHE A CA 1
ATOM 669 C C . PHE A 1 88 ? 23.703 -3.895 -3.648 1 97.81 88 PHE A C 1
ATOM 671 O O . PHE A 1 88 ? 24.844 -4.312 -3.408 1 97.81 88 PHE A O 1
ATOM 678 N N . HIS A 1 89 ? 22.984 -3.262 -2.789 1 97.94 89 HIS A N 1
ATOM 679 C CA . HIS A 1 89 ? 23.359 -3.174 -1.383 1 97.94 89 HIS A CA 1
ATOM 680 C C . HIS A 1 89 ? 22.781 -4.336 -0.584 1 97.94 89 HIS A C 1
ATOM 682 O O . HIS A 1 89 ? 21.875 -5.031 -1.057 1 97.94 89 HIS A O 1
ATOM 688 N N . THR A 1 90 ? 23.328 -4.539 0.584 1 98.19 90 THR A N 1
ATOM 689 C CA . THR A 1 90 ? 22.766 -5.535 1.492 1 98.19 90 THR A CA 1
ATOM 690 C C . THR A 1 90 ? 21.469 -5.027 2.109 1 98.19 90 THR A C 1
ATOM 692 O O . THR A 1 90 ? 21.203 -3.826 2.104 1 98.19 90 THR A O 1
ATOM 695 N N . LYS A 1 91 ? 20.703 -5.973 2.615 1 98.56 91 LYS A N 1
ATOM 696 C CA . LYS A 1 91 ? 19.469 -5.594 3.285 1 98.56 91 LYS A CA 1
ATOM 697 C C . LYS A 1 91 ? 19.734 -4.59 4.402 1 98.56 91 LYS A C 1
ATOM 699 O O . LYS A 1 91 ? 19.047 -3.572 4.504 1 98.56 91 LYS A O 1
ATOM 704 N N . ASP A 1 92 ? 20.703 -4.875 5.258 1 98.38 92 ASP A N 1
ATOM 705 C CA . ASP A 1 92 ? 21.016 -3.998 6.383 1 98.38 92 ASP A CA 1
ATOM 706 C C . ASP A 1 92 ? 21.375 -2.594 5.906 1 98.38 92 ASP A C 1
ATOM 708 O O . ASP A 1 92 ? 20.984 -1.602 6.527 1 98.38 92 ASP A O 1
ATOM 712 N N . GLU A 1 93 ? 22.109 -2.52 4.84 1 98.5 93 GLU A N 1
ATOM 713 C CA . GLU A 1 93 ? 22.469 -1.22 4.281 1 98.5 93 GLU A CA 1
ATOM 714 C C . GLU A 1 93 ? 21.234 -0.477 3.781 1 98.5 93 GLU A C 1
ATOM 716 O O . GLU A 1 93 ? 21.078 0.72 4.031 1 98.5 93 GLU A O 1
ATOM 721 N N . TYR A 1 94 ? 20.391 -1.163 3.051 1 98.75 94 TYR A N 1
ATOM 722 C CA . TYR A 1 94 ? 19.156 -0.553 2.576 1 98.75 94 TYR A CA 1
ATOM 723 C C . TYR A 1 94 ? 18.312 -0.051 3.744 1 98.75 94 TYR A C 1
ATOM 725 O O . TYR A 1 94 ? 17.797 1.069 3.709 1 98.75 94 TYR A O 1
ATOM 733 N N . MET A 1 95 ? 18.188 -0.894 4.73 1 98.62 95 MET A N 1
ATOM 734 C CA . MET A 1 95 ? 17.344 -0.538 5.863 1 98.62 95 MET A CA 1
ATOM 735 C C . MET A 1 95 ? 17.906 0.669 6.609 1 98.62 95 MET A C 1
ATOM 737 O O . MET A 1 95 ? 17.141 1.521 7.074 1 98.62 95 MET A O 1
ATOM 741 N N . LYS A 1 96 ? 19.172 0.704 6.75 1 98.56 96 LYS A N 1
ATOM 742 C CA . LYS A 1 96 ? 19.812 1.861 7.367 1 98.56 96 LYS A CA 1
ATOM 743 C C . LYS A 1 96 ? 19.547 3.133 6.566 1 98.56 96 LYS A C 1
ATOM 745 O O . LYS A 1 96 ? 19.156 4.156 7.129 1 98.56 96 LYS A O 1
ATOM 750 N N . LEU A 1 97 ? 19.75 3.076 5.262 1 98.81 97 LEU A N 1
ATOM 751 C CA . LEU A 1 97 ? 19.516 4.227 4.395 1 98.81 97 LEU A CA 1
ATOM 752 C C . LEU A 1 97 ? 18.047 4.641 4.43 1 98.81 97 LEU A C 1
ATOM 754 O O . LEU A 1 97 ? 17.734 5.832 4.461 1 98.81 97 LEU A O 1
ATOM 758 N N . ARG A 1 98 ? 17.188 3.67 4.379 1 98.69 98 ARG A N 1
ATOM 759 C CA . ARG A 1 98 ? 15.75 3.943 4.445 1 98.69 98 ARG A CA 1
ATOM 760 C C . ARG A 1 98 ? 15.398 4.703 5.719 1 98.69 98 ARG A C 1
ATOM 762 O O . ARG A 1 98 ? 14.648 5.684 5.676 1 98.69 98 ARG A O 1
ATOM 769 N N . LYS A 1 99 ? 15.914 4.246 6.836 1 98.56 99 LYS A N 1
ATOM 770 C CA . LYS A 1 99 ? 15.656 4.891 8.117 1 98.56 99 LYS A CA 1
ATOM 771 C C . LYS A 1 99 ? 16.188 6.32 8.133 1 98.56 99 LYS A C 1
ATOM 773 O O . LYS A 1 99 ? 15.523 7.23 8.648 1 98.56 99 LYS A O 1
ATOM 778 N N . GLU A 1 100 ? 17.328 6.516 7.609 1 98.75 100 GLU A N 1
ATOM 779 C CA . GLU A 1 100 ? 17.922 7.84 7.547 1 98.75 100 GLU A CA 1
ATOM 780 C C . GLU A 1 100 ? 17.094 8.789 6.691 1 98.75 100 GLU A C 1
ATOM 782 O O . GLU A 1 100 ? 16.828 9.922 7.094 1 98.75 100 GLU A O 1
ATOM 787 N N . GLN A 1 101 ? 16.719 8.344 5.508 1 98.88 101 GLN A N 1
ATOM 788 C CA . GLN A 1 101 ? 15.883 9.172 4.637 1 98.88 101 GLN A CA 1
ATOM 789 C C . GLN A 1 101 ? 14.539 9.477 5.285 1 98.88 101 GLN A C 1
ATOM 791 O O . GLN A 1 101 ? 14.047 10.602 5.195 1 98.88 101 GLN A O 1
ATOM 796 N N . ARG A 1 102 ? 13.93 8.477 5.949 1 98.88 102 ARG A N 1
ATOM 797 C CA . ARG A 1 102 ? 12.648 8.672 6.629 1 98.88 102 ARG A CA 1
ATOM 798 C C . ARG A 1 102 ? 12.773 9.711 7.734 1 98.88 102 ARG A C 1
ATOM 800 O O . ARG A 1 102 ? 11.867 10.531 7.918 1 98.88 102 ARG A O 1
ATOM 807 N N . ALA A 1 103 ? 13.852 9.672 8.461 1 98.69 103 ALA A N 1
ATOM 808 C CA . ALA A 1 103 ? 14.078 10.688 9.484 1 98.69 103 ALA A CA 1
ATOM 809 C C . ALA A 1 103 ? 14.102 12.086 8.875 1 98.69 103 ALA A C 1
ATOM 811 O O . ALA A 1 103 ? 13.547 13.031 9.445 1 98.69 103 ALA A O 1
ATOM 812 N N . GLY A 1 104 ? 14.75 12.234 7.75 1 98.81 104 GLY A N 1
ATOM 813 C CA . GLY A 1 104 ? 14.734 13.5 7.031 1 98.81 104 GLY A CA 1
ATOM 814 C C . GLY A 1 104 ? 13.336 13.938 6.625 1 98.81 104 GLY A C 1
ATOM 815 O O . GLY A 1 104 ? 12.969 15.102 6.809 1 98.81 104 GLY A O 1
ATOM 816 N N . THR A 1 105 ? 12.594 13 6.082 1 98.88 105 THR A N 1
ATOM 817 C CA . THR A 1 105 ? 11.227 13.273 5.66 1 98.88 105 THR A CA 1
ATOM 818 C C . THR A 1 105 ? 10.383 13.742 6.844 1 98.88 105 THR A C 1
ATOM 820 O O . THR A 1 105 ? 9.625 14.711 6.723 1 98.88 105 THR A O 1
ATOM 823 N N . LEU A 1 106 ? 10.516 13.07 7.973 1 98.81 106 LEU A N 1
ATOM 824 C CA . LEU A 1 106 ? 9.727 13.406 9.148 1 98.81 106 LEU A CA 1
ATOM 825 C C . LEU A 1 106 ? 10.133 14.773 9.695 1 98.81 106 LEU A C 1
ATOM 827 O O . LEU A 1 106 ? 9.289 15.523 10.195 1 98.81 106 LEU A O 1
ATOM 831 N N . LYS A 1 107 ? 11.398 15.117 9.594 1 98.69 107 LYS A N 1
ATOM 832 C CA . LYS A 1 107 ? 11.836 16.453 9.984 1 98.69 107 LYS A CA 1
ATOM 833 C C . LYS A 1 107 ? 11.195 17.531 9.109 1 98.69 107 LYS A C 1
ATOM 835 O O . LYS A 1 107 ? 10.758 18.562 9.609 1 98.69 107 LYS A O 1
ATOM 840 N N . VAL A 1 108 ? 11.164 17.281 7.832 1 98.69 108 VAL A N 1
ATOM 841 C CA . VAL A 1 108 ? 10.516 18.203 6.906 1 98.69 108 VAL A CA 1
ATOM 842 C C . VAL A 1 108 ? 9.031 18.312 7.242 1 98.69 108 VAL A C 1
ATOM 844 O O . VAL A 1 108 ? 8.477 19.406 7.312 1 98.69 108 VAL A O 1
ATOM 847 N N . LEU A 1 109 ? 8.398 17.188 7.441 1 98.62 109 LEU A N 1
ATOM 848 C CA . LEU A 1 109 ? 6.977 17.141 7.785 1 98.62 109 LEU A CA 1
ATOM 849 C C . LEU A 1 109 ? 6.691 18 9.008 1 98.62 109 LEU A C 1
ATOM 851 O O . LEU A 1 109 ? 5.695 18.734 9.047 1 98.62 109 LEU A O 1
ATOM 855 N N . ASP A 1 110 ? 7.562 17.984 9.961 1 97.94 110 ASP A N 1
ATOM 856 C CA . ASP A 1 110 ? 7.383 18.672 11.234 1 97.94 110 ASP A CA 1
ATOM 857 C C . ASP A 1 110 ? 7.375 20.188 11.031 1 97.94 110 ASP A C 1
ATOM 859 O O . ASP A 1 110 ? 6.902 20.938 11.898 1 97.94 110 ASP A O 1
ATOM 863 N N . THR A 1 111 ? 7.883 20.672 9.961 1 97.38 111 THR A N 1
ATOM 864 C CA . THR A 1 111 ? 7.973 22.109 9.727 1 97.38 111 THR A CA 1
ATOM 865 C C . THR A 1 111 ? 6.766 22.609 8.93 1 97.38 111 THR A C 1
ATOM 867 O O . THR A 1 111 ? 6.609 23.812 8.719 1 97.38 111 THR A O 1
ATOM 870 N N . MET A 1 112 ? 5.871 21.766 8.531 1 97.44 112 MET A N 1
ATOM 871 C CA . MET A 1 112 ? 4.824 22.125 7.574 1 97.44 112 MET A CA 1
ATOM 872 C C . MET A 1 112 ? 3.518 22.438 8.297 1 97.44 112 MET A C 1
ATOM 874 O O . MET A 1 112 ? 3.227 21.859 9.344 1 97.44 112 MET A O 1
ATOM 878 N N . THR A 1 113 ? 2.756 23.328 7.676 1 95.94 113 THR A N 1
ATOM 879 C CA . THR A 1 113 ? 1.409 23.688 8.109 1 95.94 113 THR A CA 1
ATOM 880 C C . THR A 1 113 ? 0.372 23.203 7.098 1 95.94 113 THR A C 1
ATOM 882 O O . THR A 1 113 ? 0.723 22.766 6 1 95.94 113 THR A O 1
ATOM 885 N N . ASP A 1 114 ? -0.893 23.297 7.512 1 95.38 114 ASP A N 1
ATOM 886 C CA . ASP A 1 114 ? -1.974 22.953 6.594 1 95.38 114 ASP A CA 1
ATOM 887 C C . ASP A 1 114 ? -1.856 23.75 5.289 1 95.38 114 ASP A C 1
ATOM 889 O O . ASP A 1 114 ? -2.08 23.203 4.207 1 95.38 114 ASP A O 1
ATOM 893 N N . ALA A 1 115 ? -1.504 25 5.43 1 96.62 115 ALA A N 1
ATOM 894 C CA . ALA A 1 115 ? -1.373 25.859 4.254 1 96.62 115 ALA A CA 1
ATOM 895 C C . ALA A 1 115 ? -0.242 25.375 3.35 1 96.62 115 ALA A C 1
ATOM 897 O O . ALA A 1 115 ? -0.343 25.469 2.123 1 96.62 115 ALA A O 1
ATOM 898 N N . ASP A 1 116 ? 0.824 24.906 3.934 1 97.25 116 ASP A N 1
ATOM 899 C CA . ASP A 1 116 ? 1.947 24.391 3.162 1 97.25 116 ASP A CA 1
ATOM 900 C C . ASP A 1 116 ? 1.516 23.219 2.287 1 97.25 116 ASP A C 1
ATOM 902 O O . ASP A 1 116 ? 1.955 23.094 1.142 1 97.25 116 ASP A O 1
ATOM 906 N N . PHE A 1 117 ? 0.664 22.344 2.84 1 97.75 117 PHE A N 1
ATOM 907 C CA . PHE A 1 117 ? 0.24 21.141 2.129 1 97.75 117 PHE A CA 1
ATOM 908 C C . PHE A 1 117 ? -0.576 21.5 0.895 1 97.75 117 PHE A C 1
ATOM 910 O O . PHE A 1 117 ? -0.646 20.734 -0.06 1 97.75 117 PHE A O 1
ATOM 917 N N . ASP A 1 118 ? -1.13 22.688 0.836 1 96.81 118 ASP A N 1
ATOM 918 C CA . ASP A 1 118 ? -1.983 23.109 -0.27 1 96.81 118 ASP A CA 1
ATOM 919 C C . ASP A 1 118 ? -1.155 23.703 -1.406 1 96.81 118 ASP A C 1
ATOM 921 O O . ASP A 1 118 ? -1.658 23.891 -2.516 1 96.81 118 ASP A O 1
ATOM 925 N N . GLU A 1 119 ? 0.057 24.062 -1.108 1 97.56 119 GLU A N 1
ATOM 926 C CA . GLU A 1 119 ? 0.91 24.625 -2.145 1 97.56 119 GLU A CA 1
ATOM 927 C C . GLU A 1 119 ? 1.121 23.641 -3.293 1 97.56 119 GLU A C 1
ATOM 929 O O . GLU A 1 119 ? 1.155 22.438 -3.078 1 97.56 119 GLU A O 1
ATOM 934 N N . PRO A 1 120 ? 1.268 24.203 -4.535 1 97.31 120 PRO A N 1
ATOM 935 C CA . PRO A 1 120 ? 1.578 23.297 -5.648 1 97.31 120 PRO A CA 1
ATOM 936 C C . PRO A 1 120 ? 2.906 22.578 -5.465 1 97.31 120 PRO A C 1
ATOM 938 O O . PRO A 1 120 ? 3.859 23.141 -4.926 1 97.31 120 PRO A O 1
ATOM 941 N N . ALA A 1 121 ? 2.932 21.312 -5.855 1 97.31 121 ALA A N 1
ATOM 942 C CA . ALA A 1 121 ? 4.203 20.594 -5.883 1 97.31 121 ALA A CA 1
ATOM 943 C C . ALA A 1 121 ? 5.172 21.234 -6.871 1 97.31 121 ALA A C 1
ATOM 945 O O . ALA A 1 121 ? 4.762 22 -7.746 1 97.31 121 ALA A O 1
ATOM 946 N N . PRO A 1 122 ? 6.453 20.969 -6.695 1 96.62 122 PRO A N 1
ATOM 947 C CA . PRO A 1 122 ? 7.395 21.406 -7.73 1 96.62 122 PRO A CA 1
ATOM 948 C C . PRO A 1 122 ? 6.988 20.938 -9.133 1 96.62 122 PRO A C 1
ATOM 950 O O . PRO A 1 122 ? 6.449 19.844 -9.289 1 96.62 122 PRO A O 1
ATOM 953 N N . GLU A 1 123 ? 7.254 21.766 -10.102 1 95.75 123 GLU A N 1
ATOM 954 C CA . GLU A 1 123 ? 6.785 21.578 -11.469 1 95.75 123 GLU A CA 1
ATOM 955 C C . GLU A 1 123 ? 7.133 20.188 -11.984 1 95.75 123 GLU A C 1
ATOM 957 O O . GLU A 1 123 ? 6.305 19.531 -12.609 1 95.75 123 GLU A O 1
ATOM 962 N N . LYS A 1 124 ? 8.281 19.75 -11.703 1 93.69 124 LYS A N 1
ATOM 963 C CA . LYS A 1 124 ? 8.773 18.484 -12.242 1 93.69 124 LYS A CA 1
ATOM 964 C C . LYS A 1 124 ? 7.945 17.312 -11.734 1 93.69 124 LYS A C 1
ATOM 966 O O . LYS A 1 124 ? 7.965 16.234 -12.32 1 93.69 124 LYS A O 1
ATOM 971 N N . PHE A 1 125 ? 7.227 17.5 -10.625 1 94.62 125 PHE A N 1
ATOM 972 C CA . PHE A 1 125 ? 6.477 16.406 -10.023 1 94.62 125 PHE A CA 1
ATOM 973 C C . PHE A 1 125 ? 4.977 16.625 -10.195 1 94.62 125 PHE A C 1
ATOM 975 O O . PHE A 1 125 ? 4.18 15.719 -9.914 1 94.62 125 PHE A O 1
ATOM 982 N N . ARG A 1 126 ? 4.512 17.828 -10.578 1 92.62 126 ARG A N 1
ATOM 983 C CA . ARG A 1 126 ? 3.139 18.297 -10.445 1 92.62 126 ARG A CA 1
ATOM 984 C C . ARG A 1 126 ? 2.188 17.484 -11.32 1 92.62 126 ARG A C 1
ATOM 986 O O . ARG A 1 126 ? 1.001 17.375 -11.008 1 92.62 126 ARG A O 1
ATOM 993 N N . ALA A 1 127 ? 2.678 16.906 -12.414 1 90.62 127 ALA A N 1
ATOM 994 C CA . ALA A 1 127 ? 1.826 16.109 -13.289 1 90.62 127 ALA A CA 1
ATOM 995 C C . ALA A 1 127 ? 1.247 14.906 -12.539 1 90.62 127 ALA A C 1
ATOM 997 O O . ALA A 1 127 ? 0.108 14.508 -12.789 1 90.62 127 ALA A O 1
ATOM 998 N N . HIS A 1 128 ? 1.98 14.336 -11.633 1 89.06 128 HIS A N 1
ATOM 999 C CA . HIS A 1 128 ? 1.557 13.141 -10.906 1 89.06 128 HIS A CA 1
ATOM 1000 C C . HIS A 1 128 ? 1.112 13.492 -9.492 1 89.06 128 HIS A C 1
ATOM 1002 O O . HIS A 1 128 ? 0.241 12.82 -8.93 1 89.06 128 HIS A O 1
ATOM 1008 N N . PHE A 1 129 ? 1.737 14.445 -8.945 1 94.19 129 PHE A N 1
ATOM 1009 C CA . PHE A 1 129 ? 1.483 14.891 -7.582 1 94.19 129 PHE A CA 1
ATOM 1010 C C . PHE A 1 129 ? 1.194 16.391 -7.551 1 94.19 129 PHE A C 1
ATOM 1012 O O . PHE A 1 129 ? 2.115 17.203 -7.453 1 94.19 129 PHE A O 1
ATOM 1019 N N . PRO A 1 130 ? -0.023 16.766 -7.512 1 95.19 130 PRO A N 1
ATOM 1020 C CA . PRO A 1 130 ? -0.386 18.156 -7.77 1 95.19 130 PRO A CA 1
ATOM 1021 C C . PRO A 1 130 ? 0.048 19.094 -6.645 1 95.19 130 PRO A C 1
ATOM 1023 O O . PRO A 1 130 ? 0.285 20.281 -6.887 1 95.19 130 PRO A O 1
ATOM 1026 N N . THR A 1 131 ? 0.113 18.641 -5.383 1 97.62 131 THR A N 1
ATOM 1027 C CA . THR A 1 131 ? 0.408 19.531 -4.27 1 97.62 131 THR A CA 1
ATOM 1028 C C . THR A 1 131 ? 1.525 18.953 -3.4 1 97.62 131 THR A C 1
ATOM 1030 O O . THR A 1 131 ? 1.876 17.781 -3.525 1 97.62 131 THR A O 1
ATOM 1033 N N . VAL A 1 132 ? 2.033 19.797 -2.502 1 98.06 132 VAL A N 1
ATOM 1034 C CA . VAL A 1 132 ? 2.992 19.391 -1.481 1 98.06 132 VAL A CA 1
ATOM 1035 C C . VAL A 1 132 ? 2.385 18.281 -0.618 1 98.06 132 VAL A C 1
ATOM 1037 O O . VAL A 1 132 ? 3.047 17.297 -0.315 1 98.06 132 VAL A O 1
ATOM 1040 N N . GLY A 1 133 ? 1.134 18.469 -0.323 1 97.38 133 GLY A N 1
ATOM 1041 C CA . GLY A 1 133 ? 0.431 17.469 0.463 1 97.38 133 GLY A CA 1
ATOM 1042 C C . GLY A 1 133 ? 0.377 16.109 -0.211 1 97.38 133 GLY A C 1
ATOM 1043 O O . GLY A 1 133 ? 0.558 15.078 0.442 1 97.38 133 GLY A O 1
ATOM 1044 N N . SER A 1 134 ? 0.175 16.109 -1.491 1 97.06 134 SER A N 1
ATOM 1045 C CA . SER A 1 134 ? 0.087 14.852 -2.213 1 97.06 134 SER A CA 1
ATOM 1046 C C . SER A 1 134 ? 1.423 14.117 -2.209 1 97.06 134 SER A C 1
ATOM 1048 O O . SER A 1 134 ? 1.46 12.883 -2.166 1 97.06 134 SER A O 1
ATOM 1050 N N . ILE A 1 135 ? 2.525 14.844 -2.254 1 98.25 135 ILE A N 1
ATOM 1051 C CA . ILE A 1 135 ? 3.854 14.242 -2.191 1 98.25 135 ILE A CA 1
ATOM 1052 C C . ILE A 1 135 ? 4.074 13.625 -0.812 1 98.25 135 ILE A C 1
ATOM 1054 O O . ILE A 1 135 ? 4.566 12.5 -0.7 1 98.25 135 ILE A O 1
ATOM 1058 N N . MET A 1 136 ? 3.652 14.328 0.212 1 98.5 136 MET A N 1
ATOM 1059 C CA . MET A 1 136 ? 3.887 13.844 1.57 1 98.5 136 MET A CA 1
ATOM 1060 C C . MET A 1 136 ? 3.014 12.633 1.878 1 98.5 136 MET A C 1
ATOM 1062 O O . MET A 1 136 ? 3.471 11.672 2.504 1 98.5 136 MET A O 1
ATOM 1066 N N . VAL A 1 137 ? 1.804 12.609 1.403 1 97.62 137 VAL A N 1
ATOM 1067 C CA . VAL A 1 137 ? 0.892 11.484 1.58 1 97.62 137 VAL A CA 1
ATOM 1068 C C . VAL A 1 137 ? 1.442 10.258 0.861 1 97.62 137 VAL A C 1
ATOM 1070 O O . VAL A 1 137 ? 1.348 9.133 1.37 1 97.62 137 VAL A O 1
ATOM 1073 N N . LEU A 1 138 ? 2.076 10.445 -0.184 1 97.88 138 LEU A N 1
ATOM 1074 C CA . LEU A 1 138 ? 2.568 9.367 -1.029 1 97.88 138 LEU A CA 1
ATOM 1075 C C . LEU A 1 138 ? 3.648 8.562 -0.309 1 97.88 138 LEU A C 1
ATOM 1077 O O . LEU A 1 138 ? 3.83 7.375 -0.584 1 97.88 138 LEU A O 1
ATOM 1081 N N . GLN A 1 139 ? 4.348 9.203 0.606 1 98.56 139 GLN A N 1
ATOM 1082 C CA . GLN A 1 139 ? 5.535 8.562 1.163 1 98.56 139 GLN A CA 1
ATOM 1083 C C . GLN A 1 139 ? 5.172 7.262 1.877 1 98.56 139 GLN A C 1
ATOM 1085 O O . GLN A 1 139 ? 5.855 6.25 1.715 1 98.56 139 GLN A O 1
ATOM 1090 N N . GLY A 1 140 ? 4.121 7.297 2.686 1 98.38 140 GLY A N 1
ATOM 1091 C CA . GLY A 1 140 ? 3.65 6.074 3.318 1 98.38 140 GLY A CA 1
ATOM 1092 C C . GLY A 1 140 ? 3.027 5.098 2.34 1 98.38 140 GLY A C 1
ATOM 1093 O O . GLY A 1 140 ? 3.32 3.9 2.377 1 98.38 140 GLY A O 1
ATOM 1094 N N . MET A 1 141 ? 2.254 5.609 1.444 1 98.12 141 MET A N 1
ATOM 1095 C CA . MET A 1 141 ? 1.519 4.777 0.495 1 98.12 141 MET A CA 1
ATOM 1096 C C . MET A 1 141 ? 2.475 4.031 -0.428 1 98.12 141 MET A C 1
ATOM 1098 O O . MET A 1 141 ? 2.254 2.861 -0.746 1 98.12 141 MET A O 1
ATOM 1102 N N . HIS A 1 142 ? 3.502 4.695 -0.906 1 98.62 142 HIS A N 1
ATOM 1103 C CA . HIS A 1 142 ? 4.496 4.094 -1.788 1 98.62 142 HIS A CA 1
ATOM 1104 C C . HIS A 1 142 ? 5.152 2.885 -1.132 1 98.62 142 HIS A C 1
ATOM 1106 O O . HIS A 1 142 ? 5.312 1.838 -1.765 1 98.62 142 HIS A O 1
ATOM 1112 N N . THR A 1 143 ? 5.52 3.086 0.121 1 98.81 143 THR A N 1
ATOM 1113 C CA . THR A 1 143 ? 6.105 1.991 0.886 1 98.81 143 THR A CA 1
ATOM 1114 C C . THR A 1 143 ? 5.129 0.823 0.998 1 98.81 143 THR A C 1
ATOM 1116 O O . THR A 1 143 ? 5.508 -0.33 0.779 1 98.81 143 THR A O 1
ATOM 1119 N N . VAL A 1 144 ? 3.885 1.096 1.262 1 98.75 144 VAL A N 1
ATOM 1120 C CA . VAL A 1 144 ? 2.881 0.053 1.454 1 98.75 144 VAL A CA 1
ATOM 1121 C C . VAL A 1 144 ? 2.617 -0.66 0.131 1 98.75 144 VAL A C 1
ATOM 1123 O O . VAL A 1 144 ? 2.402 -1.875 0.105 1 98.75 144 VAL A O 1
ATOM 1126 N N . MET A 1 145 ? 2.648 0.072 -0.963 1 98.62 145 MET A N 1
ATOM 1127 C CA . MET A 1 145 ? 2.516 -0.531 -2.285 1 98.62 145 MET A CA 1
ATOM 1128 C C . MET A 1 145 ? 3.574 -1.606 -2.502 1 98.62 145 MET A C 1
ATOM 1130 O O . MET A 1 145 ? 3.256 -2.725 -2.91 1 98.62 145 MET A O 1
ATOM 1134 N N . HIS A 1 146 ? 4.785 -1.293 -2.23 1 98.75 146 HIS A N 1
ATOM 1135 C CA . HIS A 1 146 ? 5.852 -2.273 -2.404 1 98.75 146 HIS A CA 1
ATOM 1136 C C . HIS A 1 146 ? 5.773 -3.363 -1.34 1 98.75 146 HIS A C 1
ATOM 1138 O O . HIS A 1 146 ? 6.102 -4.52 -1.607 1 98.75 146 HIS A O 1
ATOM 1144 N N . ALA A 1 147 ? 5.328 -3.016 -0.109 1 98.62 147 ALA A N 1
ATOM 1145 C CA . ALA A 1 147 ? 5.137 -4.031 0.924 1 98.62 147 ALA A CA 1
ATOM 1146 C C . ALA A 1 147 ? 4.137 -5.09 0.472 1 98.62 147 ALA A C 1
ATOM 1148 O O . ALA A 1 147 ? 4.27 -6.266 0.818 1 98.62 147 ALA A O 1
ATOM 1149 N N . GLY A 1 148 ? 3.107 -4.664 -0.236 1 98.44 148 GLY A N 1
ATOM 1150 C CA . GLY A 1 148 ? 2.191 -5.637 -0.813 1 98.44 148 GLY A CA 1
ATOM 1151 C C . GLY A 1 148 ? 2.883 -6.652 -1.705 1 98.44 148 GLY A C 1
ATOM 1152 O O . GLY A 1 148 ? 2.51 -7.824 -1.722 1 98.44 148 GLY A O 1
ATOM 1153 N N . GLN A 1 149 ? 3.854 -6.246 -2.43 1 98.56 149 GLN A N 1
ATOM 1154 C CA . GLN A 1 149 ? 4.629 -7.145 -3.277 1 98.56 149 GLN A CA 1
ATOM 1155 C C . GLN A 1 149 ? 5.516 -8.062 -2.441 1 98.56 149 GLN A C 1
ATOM 1157 O O . GLN A 1 149 ? 5.684 -9.242 -2.768 1 98.56 149 GLN A O 1
ATOM 1162 N N . TRP A 1 150 ? 6.023 -7.547 -1.359 1 98.62 150 TRP A N 1
ATOM 1163 C CA . TRP A 1 150 ? 6.844 -8.352 -0.462 1 98.62 150 TRP A CA 1
ATOM 1164 C C . TRP A 1 150 ? 6.004 -9.422 0.228 1 98.62 150 TRP A C 1
ATOM 1166 O O . TRP A 1 150 ? 6.5 -10.516 0.527 1 98.62 150 TRP A O 1
ATOM 1176 N N . ALA A 1 151 ? 4.727 -9.102 0.51 1 97.94 151 ALA A N 1
ATOM 1177 C CA . ALA A 1 151 ? 3.834 -10.125 1.062 1 97.94 151 ALA A CA 1
ATOM 1178 C C . ALA A 1 151 ? 3.76 -11.344 0.147 1 97.94 151 ALA A C 1
ATOM 1180 O O . ALA A 1 151 ? 3.777 -12.484 0.619 1 97.94 151 ALA A O 1
ATOM 1181 N N . VAL A 1 152 ? 3.713 -11.117 -1.158 1 98.19 152 VAL A N 1
ATOM 1182 C CA . VAL A 1 152 ? 3.672 -12.219 -2.119 1 98.19 152 VAL A CA 1
ATOM 1183 C C . VAL A 1 152 ? 5.008 -12.961 -2.113 1 98.19 152 VAL A C 1
ATOM 1185 O O . VAL A 1 152 ? 5.039 -14.188 -2.164 1 98.19 152 VAL A O 1
ATOM 1188 N N . LEU A 1 153 ? 6.113 -12.203 -2.066 1 98.31 153 LEU A N 1
ATOM 1189 C CA . LEU A 1 153 ? 7.441 -12.797 -1.979 1 98.31 153 LEU A CA 1
ATOM 1190 C C . LEU A 1 153 ? 7.539 -13.734 -0.78 1 98.31 153 LEU A C 1
ATOM 1192 O O . LEU A 1 153 ? 8.016 -14.867 -0.907 1 98.31 153 LEU A O 1
ATOM 1196 N N . ARG A 1 154 ? 7.066 -13.266 0.342 1 97.81 154 ARG A N 1
ATOM 1197 C CA . ARG A 1 154 ? 7.137 -14.055 1.566 1 97.81 154 ARG A CA 1
ATOM 1198 C C . ARG A 1 154 ? 6.34 -15.352 1.428 1 97.81 154 ARG A C 1
ATOM 1200 O O . ARG A 1 154 ? 6.785 -16.406 1.874 1 97.81 154 ARG A O 1
ATOM 1207 N N . ARG A 1 155 ? 5.188 -15.258 0.784 1 96.75 155 ARG A N 1
ATOM 1208 C CA . ARG A 1 155 ? 4.398 -16.453 0.539 1 96.75 155 ARG A CA 1
ATOM 1209 C C . ARG A 1 155 ? 5.16 -17.438 -0.344 1 96.75 155 ARG A C 1
ATOM 1211 O O . ARG A 1 155 ? 5.164 -18.641 -0.078 1 96.75 155 ARG A O 1
ATOM 1218 N N 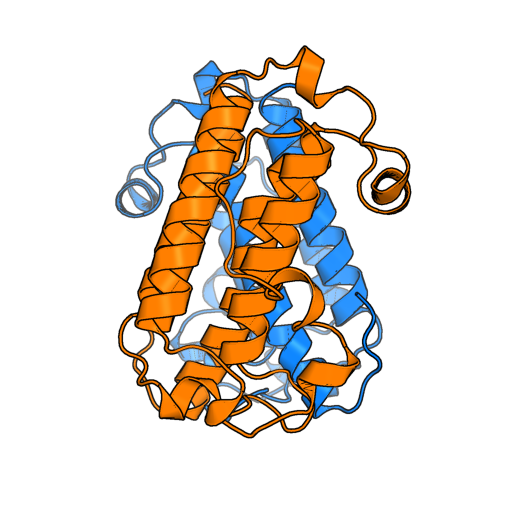. LYS A 1 156 ? 5.766 -16.906 -1.375 1 96.88 156 LYS A N 1
ATOM 1219 C CA . LYS A 1 156 ? 6.555 -17.734 -2.285 1 96.88 156 LYS A CA 1
ATOM 1220 C C . LYS A 1 156 ? 7.688 -18.438 -1.547 1 96.88 156 LYS A C 1
ATOM 1222 O O . LYS A 1 156 ? 8.039 -19.578 -1.877 1 96.88 156 LYS A O 1
ATOM 1227 N N . LEU A 1 157 ? 8.211 -17.844 -0.561 1 97.31 157 LEU A N 1
ATOM 1228 C CA . LEU A 1 157 ? 9.344 -18.359 0.195 1 97.31 157 LEU A CA 1
ATOM 1229 C C . LEU A 1 157 ? 8.883 -19.281 1.317 1 97.31 157 LEU A C 1
ATOM 1231 O O . LEU A 1 157 ? 9.703 -19.859 2.025 1 97.31 157 LEU A O 1
ATOM 1235 N N . GLY A 1 158 ? 7.582 -19.375 1.533 1 96 158 GLY A N 1
ATOM 1236 C CA . GLY A 1 158 ? 7.051 -20.203 2.6 1 96 158 GLY A CA 1
ATOM 1237 C C . GLY A 1 158 ? 7.238 -19.609 3.979 1 96 158 GLY A C 1
ATOM 1238 O O . GLY A 1 158 ? 7.316 -20.328 4.973 1 96 158 GLY A O 1
ATOM 1239 N N . LYS A 1 159 ? 7.367 -18.266 4.012 1 95.88 159 LYS A N 1
ATOM 1240 C CA . LYS A 1 159 ? 7.512 -17.578 5.289 1 95.88 159 LYS A CA 1
ATOM 1241 C C . LYS A 1 159 ? 6.16 -17.422 5.984 1 95.88 159 LYS A C 1
ATOM 1243 O O . LYS A 1 159 ? 5.117 -17.422 5.328 1 95.88 159 LYS A O 1
ATOM 1248 N N . PRO A 1 160 ? 6.176 -17.25 7.289 1 92.44 160 PRO A N 1
ATOM 1249 C CA . PRO A 1 160 ? 4.914 -17.078 8.008 1 92.44 160 PRO A CA 1
ATOM 1250 C C . PRO A 1 160 ? 4.215 -15.766 7.656 1 92.44 160 PRO A C 1
ATOM 1252 O O . PRO A 1 160 ? 4.875 -14.781 7.32 1 92.44 160 PRO A O 1
ATOM 1255 N N . VAL A 1 161 ? 2.928 -15.852 7.738 1 87.94 161 VAL A N 1
ATOM 1256 C CA . VAL A 1 161 ? 2.143 -14.625 7.633 1 87.94 161 VAL A CA 1
ATOM 1257 C C . VAL A 1 161 ? 2.305 -13.797 8.906 1 87.94 161 VAL A C 1
ATOM 1259 O O . VAL A 1 161 ? 2.035 -14.281 10.008 1 87.94 161 VAL A O 1
ATOM 1262 N N . THR A 1 162 ? 2.736 -12.57 8.828 1 85.81 162 THR A N 1
ATOM 1263 C CA . THR A 1 162 ? 3.111 -11.797 10.008 1 85.81 162 THR A CA 1
ATOM 1264 C C . THR A 1 162 ? 2.107 -10.672 10.258 1 85.81 162 THR A C 1
ATOM 1266 O O . THR A 1 162 ? 2.078 -10.086 11.344 1 85.81 162 THR A O 1
ATOM 1269 N N . ILE A 1 163 ? 1.349 -10.258 9.305 1 83.5 163 ILE A N 1
ATOM 1270 C CA . ILE A 1 163 ? 0.364 -9.195 9.477 1 83.5 163 ILE A CA 1
ATOM 1271 C C . ILE A 1 163 ? -0.941 -9.586 8.789 1 83.5 163 ILE A C 1
ATOM 1273 O O . ILE A 1 163 ? -0.933 -10.336 7.809 1 83.5 163 ILE A O 1
ATOM 1277 N N . MET B 1 1 ? -4.168 21.953 3.242 1 89.56 1 MET B N 1
ATOM 1278 C CA . MET B 1 1 ? -5.066 20.828 3.463 1 89.56 1 MET B CA 1
ATOM 1279 C C . MET B 1 1 ? -5.086 20.422 4.938 1 89.56 1 MET B C 1
ATOM 1281 O O . MET B 1 1 ? -4.035 20.344 5.574 1 89.56 1 MET B O 1
ATOM 1285 N N . ASP B 1 2 ? -6.312 20.125 5.43 1 93.81 2 ASP B N 1
ATOM 1286 C CA . ASP B 1 2 ? -6.477 19.672 6.809 1 93.81 2 ASP B CA 1
ATOM 1287 C C . ASP B 1 2 ? -6.453 18.141 6.887 1 93.81 2 ASP B C 1
ATOM 1289 O O . ASP B 1 2 ? -6.18 17.469 5.891 1 93.81 2 ASP B O 1
ATOM 1293 N N . SER B 1 3 ? -6.672 17.656 8.141 1 95.69 3 SER B N 1
ATOM 1294 C CA . SER B 1 3 ? -6.551 16.219 8.375 1 95.69 3 SER B CA 1
ATOM 1295 C C . SER B 1 3 ? -7.527 15.43 7.508 1 95.69 3 SER B C 1
ATOM 1297 O O . SER B 1 3 ? -7.156 14.414 6.914 1 95.69 3 SER B O 1
ATOM 1299 N N . ARG B 1 4 ? -8.773 15.93 7.387 1 96.81 4 ARG B N 1
ATOM 1300 C CA . ARG B 1 4 ? -9.766 15.258 6.562 1 96.81 4 ARG B CA 1
ATOM 1301 C C . ARG B 1 4 ? -9.305 15.18 5.105 1 96.81 4 ARG B C 1
ATOM 1303 O O . ARG B 1 4 ? -9.43 14.141 4.465 1 96.81 4 ARG B O 1
ATOM 1310 N N . ALA B 1 5 ? -8.805 16.25 4.66 1 95.94 5 ALA B N 1
ATOM 1311 C CA . ALA B 1 5 ? -8.352 16.328 3.275 1 95.94 5 ALA B CA 1
ATOM 1312 C C . ALA B 1 5 ? -7.168 15.398 3.037 1 95.94 5 ALA B C 1
ATOM 1314 O O . ALA B 1 5 ? -7.059 14.781 1.974 1 95.94 5 ALA B O 1
ATOM 1315 N N . ALA B 1 6 ? -6.262 15.312 3.951 1 96.38 6 ALA B N 1
ATOM 1316 C CA . ALA B 1 6 ? -5.113 14.422 3.814 1 96.38 6 ALA B CA 1
ATOM 1317 C C . ALA B 1 6 ? -5.559 12.961 3.75 1 96.38 6 ALA B C 1
ATOM 1319 O O . ALA B 1 6 ? -5.094 12.203 2.896 1 96.38 6 ALA B O 1
ATOM 1320 N N . ILE B 1 7 ? -6.43 12.57 4.648 1 98.06 7 ILE B N 1
ATOM 1321 C CA . ILE B 1 7 ? -6.941 11.211 4.684 1 98.06 7 ILE B CA 1
ATOM 1322 C C . ILE B 1 7 ? -7.719 10.914 3.4 1 98.06 7 ILE B C 1
ATOM 1324 O O . ILE B 1 7 ? -7.547 9.859 2.793 1 98.06 7 ILE B O 1
ATOM 1328 N N . ARG B 1 8 ? -8.523 11.883 3.004 1 97.56 8 ARG B N 1
ATOM 1329 C CA . ARG B 1 8 ? -9.297 11.734 1.776 1 97.56 8 ARG B CA 1
ATOM 1330 C C . ARG B 1 8 ? -8.391 11.523 0.573 1 97.56 8 ARG B C 1
ATOM 1332 O O . ARG B 1 8 ? -8.656 10.672 -0.278 1 97.56 8 ARG B O 1
ATOM 1339 N N . GLN B 1 9 ? -7.387 12.281 0.495 1 96.38 9 GLN B N 1
ATOM 1340 C CA . GLN B 1 9 ? -6.465 12.172 -0.628 1 96.38 9 GLN B CA 1
ATOM 1341 C C . GLN B 1 9 ? -5.836 10.781 -0.692 1 96.38 9 GLN B C 1
ATOM 1343 O O . GLN B 1 9 ? -5.676 10.219 -1.775 1 96.38 9 GLN B O 1
ATOM 1348 N N . SER B 1 10 ? -5.414 10.242 0.422 1 97.44 10 SER B N 1
ATOM 1349 C CA . SER B 1 10 ? -4.848 8.898 0.458 1 97.44 10 SER B CA 1
ATOM 1350 C C . SER B 1 10 ? -5.859 7.859 -0.02 1 97.44 10 SER B C 1
ATOM 1352 O O . SER B 1 10 ? -5.512 6.945 -0.768 1 97.44 10 SER B O 1
ATOM 1354 N N . ILE B 1 11 ? -7.094 7.996 0.414 1 98.5 11 ILE B N 1
ATOM 1355 C CA . ILE B 1 11 ? -8.156 7.07 0.042 1 98.5 11 ILE B CA 1
ATOM 1356 C C . ILE B 1 11 ? -8.414 7.156 -1.46 1 98.5 11 ILE B C 1
ATOM 1358 O O . ILE B 1 11 ? -8.516 6.133 -2.139 1 98.5 11 ILE B O 1
ATOM 1362 N N . GLU B 1 12 ? -8.492 8.352 -1.948 1 97.12 12 GLU B N 1
ATOM 1363 C CA . GLU B 1 12 ? -8.805 8.547 -3.361 1 97.12 12 GLU B CA 1
ATOM 1364 C C . GLU B 1 12 ? -7.66 8.062 -4.246 1 97.12 12 GLU B C 1
ATOM 1366 O O . GLU B 1 12 ? -7.895 7.508 -5.324 1 97.12 12 GLU B O 1
ATOM 1371 N N . LEU B 1 13 ? -6.438 8.312 -3.844 1 96.75 13 LEU B N 1
ATOM 1372 C CA . LEU B 1 13 ? -5.301 7.754 -4.566 1 96.75 13 LEU B CA 1
ATOM 1373 C C . LEU B 1 13 ? -5.355 6.227 -4.578 1 96.75 13 LEU B C 1
ATOM 1375 O O . LEU B 1 13 ? -5.137 5.602 -5.617 1 96.75 13 LEU B O 1
ATOM 1379 N N . ALA B 1 14 ? -5.637 5.621 -3.457 1 98.31 14 ALA B N 1
ATOM 1380 C CA . ALA B 1 14 ? -5.762 4.172 -3.354 1 98.31 14 ALA B CA 1
ATOM 1381 C C . ALA B 1 14 ? -6.84 3.646 -4.301 1 98.31 14 ALA B C 1
ATOM 1383 O O . ALA B 1 14 ? -6.656 2.609 -4.945 1 98.31 14 ALA B O 1
ATOM 1384 N N . ASP B 1 15 ? -7.945 4.387 -4.359 1 98.19 15 ASP B N 1
ATOM 1385 C CA . ASP B 1 15 ? -9.039 3.982 -5.238 1 98.19 15 ASP B CA 1
ATOM 1386 C C . ASP B 1 15 ? -8.617 4.047 -6.703 1 98.19 15 ASP B C 1
ATOM 1388 O O . ASP B 1 15 ? -8.945 3.15 -7.488 1 98.19 15 ASP B O 1
ATOM 1392 N N . MET B 1 16 ? -7.938 5.086 -7.051 1 97.19 16 MET B N 1
ATOM 1393 C CA . MET B 1 16 ? -7.43 5.203 -8.414 1 97.19 16 MET B CA 1
ATOM 1394 C C . MET B 1 16 ? -6.504 4.039 -8.75 1 97.19 16 MET B C 1
ATOM 1396 O O . MET B 1 16 ? -6.617 3.441 -9.828 1 97.19 16 MET B O 1
ATOM 1400 N N . ILE B 1 17 ? -5.641 3.689 -7.867 1 97.75 17 ILE B N 1
ATOM 1401 C CA . ILE B 1 17 ? -4.695 2.596 -8.07 1 97.75 17 ILE B CA 1
ATOM 1402 C C . ILE B 1 17 ? -5.457 1.281 -8.227 1 97.75 17 ILE B C 1
ATOM 1404 O O . ILE B 1 17 ? -5.195 0.515 -9.156 1 97.75 17 ILE B O 1
ATOM 1408 N N . ALA B 1 18 ? -6.398 1.026 -7.34 1 98.31 18 ALA B N 1
ATOM 1409 C CA . ALA B 1 18 ? -7.188 -0.202 -7.391 1 98.31 18 ALA B CA 1
ATOM 1410 C C . ALA B 1 18 ? -7.949 -0.308 -8.711 1 98.31 18 ALA B C 1
ATOM 1412 O O . ALA B 1 18 ? -7.93 -1.354 -9.367 1 98.31 18 ALA B O 1
ATOM 1413 N N . ASP B 1 19 ? -8.578 0.792 -9.094 1 98 19 ASP B N 1
ATOM 1414 C CA . ASP B 1 19 ? -9.344 0.805 -10.336 1 98 19 ASP B CA 1
ATOM 1415 C C . ASP B 1 19 ? -8.445 0.517 -11.539 1 98 19 ASP B C 1
ATOM 1417 O O . ASP B 1 19 ? -8.836 -0.22 -12.445 1 98 19 ASP B O 1
ATOM 1421 N N . THR B 1 20 ? -7.324 1.089 -11.539 1 97.38 20 THR B N 1
ATOM 1422 C CA . THR B 1 20 ? -6.375 0.91 -12.633 1 97.38 20 THR B CA 1
ATOM 1423 C C . THR B 1 20 ? -5.902 -0.54 -12.711 1 97.38 20 THR B C 1
ATOM 1425 O O . THR B 1 20 ? -5.898 -1.14 -13.781 1 97.38 20 THR B O 1
ATOM 1428 N N . TYR B 1 21 ? -5.57 -1.144 -11.609 1 98.19 21 TYR B N 1
ATOM 1429 C CA . TYR B 1 21 ? -4.98 -2.477 -11.586 1 98.19 21 TYR B CA 1
ATOM 1430 C C . TYR B 1 21 ? -6.035 -3.545 -11.852 1 98.19 21 TYR B C 1
ATOM 1432 O O . TYR B 1 21 ? -5.738 -4.59 -12.43 1 98.19 21 TYR B O 1
ATOM 1440 N N . LEU B 1 22 ? -7.234 -3.279 -11.453 1 98.31 22 LEU B N 1
ATOM 1441 C CA . LEU B 1 22 ? -8.273 -4.301 -11.539 1 98.31 22 LEU B CA 1
ATOM 1442 C C . LEU B 1 22 ? -9.102 -4.129 -12.805 1 98.31 22 LEU B C 1
ATOM 1444 O O . LEU B 1 22 ? -9.812 -5.051 -13.219 1 98.31 22 LEU B O 1
ATOM 1448 N N . GLY B 1 23 ? -9.07 -2.914 -13.367 1 96.62 23 GLY B N 1
ATOM 1449 C CA . GLY B 1 23 ? -10.023 -2.512 -14.391 1 96.62 23 GLY B CA 1
ATOM 1450 C C . GLY B 1 23 ? -10.047 -3.438 -15.586 1 96.62 23 GLY B C 1
ATOM 1451 O O . GLY B 1 23 ? -11.109 -3.744 -16.125 1 96.62 23 GLY B O 1
ATOM 1452 N N . ASP B 1 24 ? -8.914 -3.961 -16.031 1 97.06 24 ASP B N 1
ATOM 1453 C CA . ASP B 1 24 ? -8.859 -4.742 -17.266 1 97.06 24 ASP B CA 1
ATOM 1454 C C . ASP B 1 24 ? -8.711 -6.234 -16.969 1 97.06 24 ASP B C 1
ATOM 1456 O O . ASP B 1 24 ? -8.398 -7.023 -17.859 1 97.06 24 ASP B O 1
ATOM 1460 N N . LEU B 1 25 ? -8.875 -6.617 -15.711 1 98 25 LEU B N 1
ATOM 1461 C CA . LEU B 1 25 ? -8.859 -8.031 -15.375 1 98 25 LEU B CA 1
ATOM 1462 C C . LEU B 1 25 ? -10.203 -8.688 -15.68 1 98 25 LEU B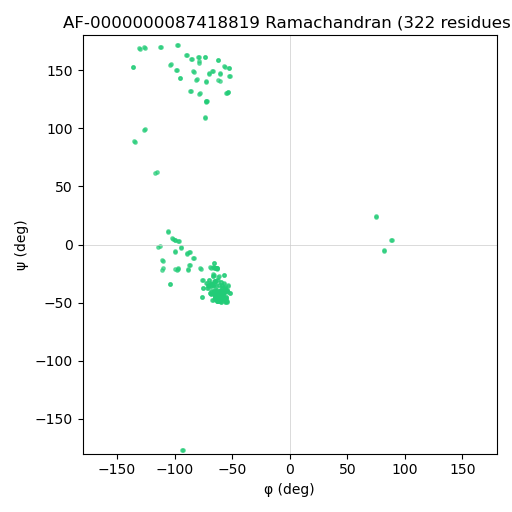 C 1
ATOM 1464 O O . LEU B 1 25 ? -11.258 -8.078 -15.445 1 98 25 LEU B O 1
ATOM 1468 N N . GLU B 1 26 ? -10.141 -9.898 -16.156 1 98.19 26 GLU B N 1
ATOM 1469 C CA . GLU B 1 26 ? -11.336 -10.727 -16.312 1 98.19 26 GLU B CA 1
ATOM 1470 C C . GLU B 1 26 ? -11.656 -11.469 -15.023 1 98.19 26 GLU B C 1
ATOM 1472 O O . GLU B 1 26 ? -10.773 -11.68 -14.188 1 98.19 26 GLU B O 1
ATOM 1477 N N . ASP B 1 27 ? -12.906 -11.898 -14.906 1 98.44 27 ASP B N 1
ATOM 1478 C CA . ASP B 1 27 ? -13.336 -12.609 -13.703 1 98.44 27 ASP B CA 1
ATOM 1479 C C . ASP B 1 27 ? -12.445 -13.82 -13.438 1 98.44 27 ASP B C 1
ATOM 1481 O O . ASP B 1 27 ? -12.055 -14.07 -12.289 1 98.44 27 ASP B O 1
ATOM 1485 N N . SER B 1 28 ? -12.164 -14.578 -14.445 1 98.25 28 SER B N 1
ATOM 1486 C CA . SER B 1 28 ? -11.367 -15.789 -14.273 1 98.25 28 SER B CA 1
ATOM 1487 C C . SER B 1 28 ? -9.969 -15.461 -13.758 1 98.25 28 SER B C 1
ATOM 1489 O O . SER B 1 28 ? -9.359 -16.266 -13.039 1 98.25 28 SER B O 1
ATOM 1491 N N . GLU B 1 29 ? -9.453 -14.289 -14.047 1 98.38 29 GLU B N 1
ATOM 1492 C CA . GLU B 1 29 ? -8.102 -13.891 -13.664 1 98.38 29 GLU B CA 1
ATOM 1493 C C . GLU B 1 29 ? -8.023 -13.516 -12.188 1 98.38 29 GLU B C 1
ATOM 1495 O O . GLU B 1 29 ? -6.938 -13.492 -11.602 1 98.38 29 GLU B O 1
ATOM 1500 N N . LEU B 1 30 ? -9.156 -13.195 -11.609 1 98.62 30 LEU B N 1
ATOM 1501 C CA . LEU B 1 30 ? -9.195 -12.867 -10.188 1 98.62 30 LEU B CA 1
ATOM 1502 C C . LEU B 1 30 ? -8.781 -14.07 -9.344 1 98.62 30 LEU B C 1
ATOM 1504 O O . LEU B 1 30 ? -8.391 -13.906 -8.188 1 98.62 30 LEU B O 1
ATOM 1508 N N . PHE B 1 31 ? -8.859 -15.258 -9.891 1 98.19 31 PHE B N 1
ATOM 1509 C CA . PHE B 1 31 ? -8.641 -16.469 -9.102 1 98.19 31 PHE B CA 1
ATOM 1510 C C . PHE B 1 31 ? -7.23 -17 -9.305 1 98.19 31 PHE B C 1
ATOM 1512 O O . PHE B 1 31 ? -6.832 -17.969 -8.664 1 98.19 31 PHE B O 1
ATOM 1519 N N . ILE B 1 32 ? -6.508 -16.375 -10.234 1 97.69 32 ILE B N 1
ATOM 1520 C CA . ILE B 1 32 ? -5.098 -16.734 -10.383 1 97.69 32 ILE B CA 1
ATOM 1521 C C . ILE B 1 32 ? -4.301 -16.172 -9.203 1 97.69 32 ILE B C 1
ATOM 1523 O O . ILE B 1 32 ? -4.348 -14.961 -8.938 1 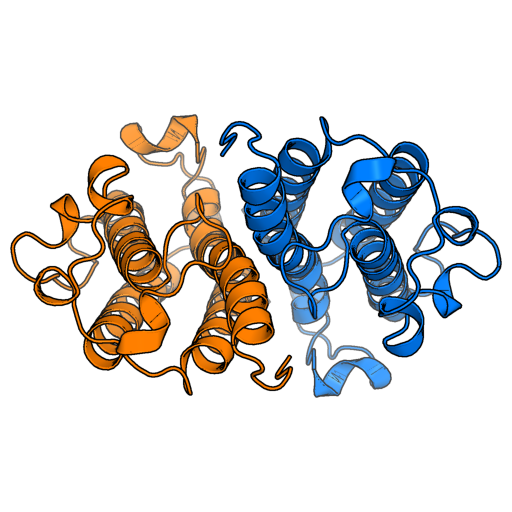97.69 32 ILE B O 1
ATOM 1527 N N . ARG B 1 33 ? -3.629 -17.016 -8.516 1 97.56 33 ARG B N 1
ATOM 1528 C CA . ARG B 1 33 ? -2.826 -16.594 -7.371 1 97.56 33 ARG B CA 1
ATOM 1529 C C . ARG B 1 33 ? -1.431 -16.172 -7.809 1 97.56 33 ARG B C 1
ATOM 1531 O O . ARG B 1 33 ? -0.762 -16.875 -8.562 1 97.56 33 ARG B O 1
ATOM 1538 N N . PRO B 1 34 ? -0.998 -15.008 -7.324 1 96.88 34 PRO B N 1
ATOM 1539 C CA . PRO B 1 34 ? 0.341 -14.562 -7.723 1 96.88 34 PRO B CA 1
ATOM 1540 C C . PRO B 1 34 ? 1.444 -15.484 -7.203 1 96.88 34 PRO B C 1
ATOM 1542 O O . PRO B 1 34 ? 2.508 -15.586 -7.82 1 96.88 34 PRO B O 1
ATOM 1545 N N . ALA B 1 35 ? 1.304 -16.078 -6.129 1 94.56 35 ALA B N 1
ATOM 1546 C CA . ALA B 1 35 ? 2.074 -17.172 -5.555 1 94.56 35 ALA B CA 1
ATOM 1547 C C . ALA B 1 35 ? 1.155 -18.234 -4.941 1 94.56 35 ALA B C 1
ATOM 1549 O O . ALA B 1 35 ? 0.045 -17.922 -4.508 1 94.56 35 ALA B O 1
ATOM 1550 N N . ASP B 1 36 ? 1.56 -19.531 -4.855 1 90 36 ASP B N 1
ATOM 1551 C CA . ASP B 1 36 ? 0.693 -20.641 -4.488 1 90 36 ASP B CA 1
ATOM 1552 C C . ASP B 1 36 ? -0.013 -20.375 -3.16 1 90 36 ASP B C 1
ATOM 1554 O O . ASP B 1 36 ? -1.2 -20.688 -3.012 1 90 36 ASP B O 1
ATOM 1558 N N . SER B 1 37 ? 0.592 -19.75 -2.229 1 92 37 SER B N 1
ATOM 1559 C CA . SER B 1 37 ? -0.007 -19.562 -0.91 1 92 37 SER B CA 1
ATOM 1560 C C . SER B 1 37 ? -0.572 -18.156 -0.752 1 92 37 SER B C 1
ATOM 1562 O O . SER B 1 37 ? -1.053 -17.781 0.323 1 92 37 SER B O 1
ATOM 1564 N N . ALA B 1 38 ? -0.534 -17.391 -1.806 1 95.5 38 ALA B N 1
ATOM 1565 C CA . ALA B 1 38 ? -1.11 -16.047 -1.76 1 95.5 38 ALA B CA 1
ATOM 1566 C C . ALA B 1 38 ? -2.617 -16.094 -2 1 95.5 38 ALA B C 1
ATOM 1568 O O . ALA B 1 38 ? -3.111 -16.953 -2.73 1 95.5 38 ALA B O 1
ATOM 1569 N N . ASN B 1 39 ? -3.332 -15.18 -1.394 1 96.94 39 ASN B N 1
ATOM 1570 C CA . ASN B 1 39 ? -4.77 -15.078 -1.615 1 96.94 39 ASN B CA 1
ATOM 1571 C C . ASN B 1 39 ? -5.086 -14.508 -2.994 1 96.94 39 ASN B C 1
ATOM 1573 O O . ASN B 1 39 ? -4.367 -13.641 -3.492 1 96.94 39 ASN B O 1
ATOM 1577 N N . HIS B 1 40 ? -6.098 -15.062 -3.596 1 98.19 40 HIS B N 1
ATOM 1578 C CA . HIS B 1 40 ? -6.465 -14.539 -4.91 1 98.19 40 HIS B CA 1
ATOM 1579 C C . HIS B 1 40 ? -7.27 -13.25 -4.785 1 98.19 40 HIS B C 1
ATOM 1581 O O . HIS B 1 40 ? -7.805 -12.945 -3.715 1 98.19 40 HIS B O 1
ATOM 1587 N N . ALA B 1 41 ? -7.332 -12.484 -5.848 1 98.69 41 ALA B N 1
ATOM 1588 C CA . ALA B 1 41 ? -7.863 -11.125 -5.844 1 98.69 41 ALA B CA 1
ATOM 1589 C C . ALA B 1 41 ? -9.359 -11.125 -5.52 1 98.69 41 ALA B C 1
ATOM 1591 O O . ALA B 1 41 ? -9.859 -10.188 -4.895 1 98.69 41 ALA B O 1
ATOM 1592 N N . ALA B 1 42 ? -10.117 -12.156 -5.895 1 98.69 42 ALA B N 1
ATOM 1593 C CA . ALA B 1 42 ? -11.539 -12.219 -5.57 1 98.69 42 ALA B CA 1
ATOM 1594 C C . ALA B 1 42 ? -11.766 -12.195 -4.062 1 98.69 42 ALA B C 1
ATOM 1596 O O . ALA B 1 42 ? -12.57 -11.406 -3.561 1 98.69 42 ALA B O 1
ATOM 1597 N N . TRP B 1 43 ? -11.016 -12.992 -3.383 1 98.69 43 TRP B N 1
ATOM 1598 C CA . TRP B 1 43 ? -11.094 -13 -1.926 1 98.69 43 TRP B CA 1
ATOM 1599 C C . TRP B 1 43 ? -10.625 -11.664 -1.348 1 98.69 43 TRP B C 1
ATOM 1601 O O . TRP B 1 43 ? -11.25 -11.133 -0.423 1 98.69 43 TRP B O 1
ATOM 1611 N N . GLN B 1 44 ? -9.578 -11.133 -1.879 1 98.69 44 GLN B N 1
ATOM 1612 C CA . GLN B 1 44 ? -9.016 -9.891 -1.366 1 98.69 44 GLN B CA 1
ATOM 1613 C C . GLN B 1 44 ? -10.008 -8.742 -1.503 1 98.69 44 GLN B C 1
ATOM 1615 O O . GLN B 1 44 ? -10.086 -7.875 -0.627 1 98.69 44 GLN B O 1
ATOM 1620 N N . LEU B 1 45 ? -10.688 -8.711 -2.613 1 98.81 45 LEU B N 1
ATOM 1621 C CA . LEU B 1 45 ? -11.688 -7.68 -2.818 1 98.81 45 LEU B CA 1
ATOM 1622 C C . LEU B 1 45 ? -12.805 -7.793 -1.785 1 98.81 45 LEU B C 1
ATOM 1624 O O . LEU B 1 45 ? -13.203 -6.797 -1.181 1 98.81 45 LEU B O 1
ATOM 1628 N N . GLY B 1 46 ? -13.305 -9 -1.601 1 98.81 46 GLY B N 1
ATOM 1629 C CA . GLY B 1 46 ? -14.289 -9.211 -0.554 1 98.81 46 GLY B CA 1
ATOM 1630 C C . GLY B 1 46 ? -13.789 -8.828 0.826 1 98.81 46 GLY B C 1
ATOM 1631 O O . GLY B 1 46 ? -14.508 -8.188 1.6 1 98.81 46 GLY B O 1
ATOM 1632 N N . HIS B 1 47 ? -12.594 -9.188 1.116 1 98.62 47 HIS B N 1
ATOM 1633 C CA . HIS B 1 47 ? -11.953 -8.875 2.389 1 98.62 47 HIS B CA 1
ATOM 1634 C C . HIS B 1 47 ? -11.883 -7.367 2.619 1 98.62 47 HIS B C 1
ATOM 1636 O O . HIS B 1 47 ? -12.18 -6.891 3.715 1 98.62 47 HIS B O 1
ATOM 1642 N N . LEU B 1 48 ? -11.477 -6.633 1.633 1 98.75 48 LEU B N 1
ATOM 1643 C CA . LEU B 1 48 ? -11.383 -5.18 1.728 1 98.75 48 LEU B CA 1
ATOM 1644 C C . LEU B 1 48 ? -12.75 -4.566 2.02 1 98.75 48 LEU B C 1
ATOM 1646 O O . LEU B 1 48 ? -12.867 -3.686 2.875 1 98.75 48 LEU B O 1
ATOM 1650 N N . ILE B 1 49 ? -13.719 -5.023 1.266 1 98.88 49 ILE B N 1
ATOM 1651 C CA . ILE B 1 49 ? -15.078 -4.512 1.423 1 98.88 49 ILE B CA 1
ATOM 1652 C C . ILE B 1 49 ? -15.578 -4.801 2.836 1 98.88 49 ILE B C 1
ATOM 1654 O O . ILE B 1 49 ? -16.078 -3.906 3.521 1 98.88 49 ILE B O 1
ATOM 1658 N N . CYS B 1 50 ? -15.398 -6.023 3.314 1 98.56 50 CYS B N 1
ATOM 1659 C CA . CYS B 1 50 ? -15.828 -6.434 4.645 1 98.56 50 CYS B CA 1
ATOM 1660 C C . CYS B 1 50 ? -15.109 -5.637 5.723 1 98.56 50 CYS B C 1
ATOM 1662 O O . CYS B 1 50 ? -15.734 -5.148 6.664 1 98.56 50 CYS B O 1
ATOM 1664 N N . SER B 1 51 ? -13.844 -5.566 5.586 1 97.94 51 SER B N 1
ATOM 1665 C CA . SER B 1 51 ? -13.023 -4.875 6.57 1 97.94 51 SER B CA 1
ATOM 1666 C C . SER B 1 51 ? -13.43 -3.412 6.703 1 97.94 51 SER B C 1
ATOM 1668 O O . SER B 1 51 ? -13.617 -2.916 7.816 1 97.94 51 SER B O 1
ATOM 1670 N N . GLU B 1 52 ? -13.539 -2.727 5.57 1 98.62 52 GLU B N 1
ATOM 1671 C CA . GLU B 1 52 ? -13.93 -1.32 5.59 1 98.62 52 GLU B CA 1
ATOM 1672 C C . GLU B 1 52 ? -15.312 -1.138 6.211 1 98.62 52 GLU B C 1
ATOM 1674 O O . GLU B 1 52 ? -15.508 -0.273 7.066 1 98.62 52 GLU B O 1
ATOM 1679 N N . HIS B 1 53 ? -16.281 -1.942 5.801 1 98.75 53 HIS B N 1
ATOM 1680 C CA . HIS B 1 53 ? -17.625 -1.887 6.367 1 98.75 53 HIS B CA 1
ATOM 1681 C C . HIS B 1 53 ? -17.578 -2.035 7.883 1 98.75 53 HIS B C 1
ATOM 1683 O O . HIS B 1 53 ? -18.188 -1.241 8.602 1 98.75 53 HIS B O 1
ATOM 1689 N N . SER B 1 54 ? -16.891 -3.018 8.328 1 97.81 54 SER B N 1
ATOM 1690 C CA . SER B 1 54 ? -16.859 -3.336 9.758 1 97.81 54 SER B CA 1
ATOM 1691 C C . SER B 1 54 ? -16.172 -2.234 10.555 1 97.81 54 SER B C 1
ATOM 1693 O O . SER B 1 54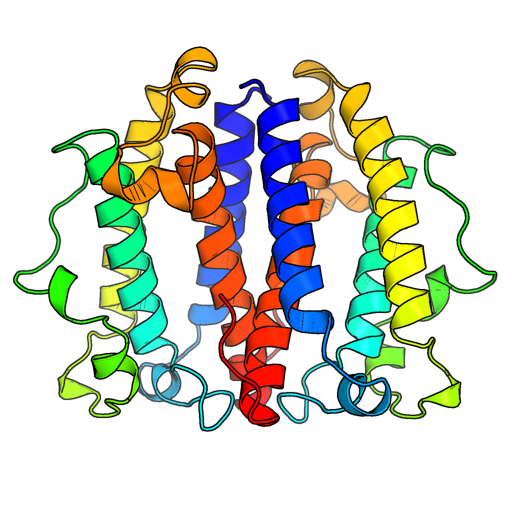 ? -16.672 -1.801 11.594 1 97.81 54 SER B O 1
ATOM 1695 N N . LEU B 1 55 ? -15.031 -1.779 10.117 1 98.25 55 LEU B N 1
ATOM 1696 C CA . LEU B 1 55 ? -14.242 -0.786 10.844 1 98.25 55 LEU B CA 1
ATOM 1697 C C . LEU B 1 55 ? -14.992 0.542 10.93 1 98.25 55 LEU B C 1
ATOM 1699 O O . LEU B 1 55 ? -15.117 1.123 12.008 1 98.25 55 LEU B O 1
ATOM 1703 N N . VAL B 1 56 ? -15.539 1.004 9.797 1 98.62 56 VAL B N 1
ATOM 1704 C CA . VAL B 1 56 ? -16.172 2.314 9.766 1 98.62 56 VAL B CA 1
ATOM 1705 C C . VAL B 1 56 ? -17.531 2.246 10.469 1 98.62 56 VAL B C 1
ATOM 1707 O O . VAL B 1 56 ? -17.922 3.184 11.164 1 98.62 56 VAL B O 1
ATOM 1710 N N . SER B 1 57 ? -18.297 1.132 10.312 1 97.94 57 SER B N 1
ATOM 1711 C CA . SER B 1 57 ? -19.516 0.941 11.078 1 97.94 57 SER B CA 1
ATOM 1712 C C . SER B 1 57 ? -19.25 0.95 12.578 1 97.94 57 SER B C 1
ATOM 1714 O O . SER B 1 57 ? -20.094 1.384 13.359 1 97.94 57 SER B O 1
ATOM 1716 N N . GLY B 1 58 ? -18.094 0.421 12.984 1 97 58 GLY B N 1
ATOM 1717 C CA . GLY B 1 58 ? -17.703 0.468 14.383 1 97 58 GLY B CA 1
ATOM 1718 C C . GLY B 1 58 ? -17.516 1.881 14.906 1 97 58 GLY B C 1
ATOM 1719 O O . GLY B 1 58 ? -17.75 2.146 16.078 1 97 58 GLY B O 1
ATOM 1720 N N . LEU B 1 59 ? -17.109 2.793 14.07 1 97.5 59 LEU B N 1
ATOM 1721 C CA . LEU B 1 59 ? -16.938 4.191 14.445 1 97.5 59 LEU B CA 1
ATOM 1722 C C . LEU B 1 59 ? -18.281 4.902 14.539 1 97.5 59 LEU B C 1
ATOM 1724 O O . LEU B 1 59 ? -18.5 5.699 15.453 1 97.5 59 LEU B O 1
ATOM 1728 N N . ARG B 1 60 ? -19.109 4.645 13.523 1 96.75 60 ARG B N 1
ATOM 1729 C CA . ARG B 1 60 ? -20.422 5.266 13.398 1 96.75 60 ARG B CA 1
ATOM 1730 C C . ARG B 1 60 ? -21.484 4.238 13.016 1 96.75 60 ARG B C 1
ATOM 1732 O O . ARG B 1 60 ? -21.812 4.094 11.836 1 96.75 60 ARG B O 1
ATOM 1739 N N . PRO B 1 61 ? -22.047 3.654 14.062 1 96.81 61 PRO B N 1
ATOM 1740 C CA . PRO B 1 61 ? -23.047 2.627 13.773 1 96.81 61 PRO B CA 1
ATOM 1741 C C . PRO B 1 61 ? -24.172 3.133 12.867 1 96.81 61 PRO B C 1
ATOM 1743 O O . PRO B 1 61 ? -24.672 4.238 13.07 1 96.81 61 PRO B O 1
ATOM 1746 N N . GLY B 1 62 ? -24.438 2.328 11.797 1 96.81 62 GLY B N 1
ATOM 1747 C CA . GLY B 1 62 ? -25.547 2.639 10.906 1 96.81 62 GLY B CA 1
ATOM 1748 C C . GLY B 1 62 ? -25.156 3.562 9.773 1 96.81 62 GLY B C 1
ATOM 1749 O O . GLY B 1 62 ? -25.984 3.932 8.945 1 96.81 62 GLY B O 1
ATOM 1750 N N . SER B 1 63 ? -23.906 3.906 9.672 1 97.75 63 SER B N 1
ATOM 1751 C CA . SER B 1 63 ? -23.469 4.91 8.703 1 97.75 63 SER B CA 1
ATOM 1752 C C . SER B 1 63 ? -23.141 4.277 7.355 1 97.75 63 SER B C 1
ATOM 1754 O O . SER B 1 63 ? -23.141 4.957 6.328 1 97.75 63 SER B O 1
ATOM 1756 N N . MET B 1 64 ? -22.859 2.945 7.363 1 98.75 64 MET B N 1
ATOM 1757 C CA . MET B 1 64 ? -22.344 2.309 6.152 1 98.75 64 MET B CA 1
ATOM 1758 C C . MET B 1 64 ? -23.469 1.681 5.348 1 98.75 64 MET B C 1
ATOM 1760 O O . MET B 1 64 ? -24.422 1.126 5.918 1 98.75 64 MET B O 1
ATOM 1764 N N . PRO B 1 65 ? -23.375 1.752 3.994 1 98.5 65 PRO B N 1
ATOM 1765 C CA . PRO B 1 65 ? -24.359 1.054 3.166 1 98.5 65 PRO B CA 1
ATOM 1766 C C . PRO B 1 65 ? -24.438 -0.439 3.475 1 98.5 65 PRO B C 1
ATOM 1768 O O . PRO B 1 65 ? -23.422 -1.059 3.805 1 98.5 65 PRO B O 1
ATOM 1771 N N . ASP B 1 66 ? -25.594 -1 3.219 1 97.88 66 ASP B N 1
ATOM 1772 C CA . ASP B 1 66 ? -25.797 -2.42 3.484 1 97.88 66 ASP B CA 1
ATOM 1773 C C . ASP B 1 66 ? -25 -3.281 2.508 1 97.88 66 ASP B C 1
ATOM 1775 O O . ASP B 1 66 ? -24.797 -2.895 1.355 1 97.88 66 ASP B O 1
ATOM 1779 N N . LEU B 1 67 ? -24.578 -4.383 3 1 98.44 67 LEU B N 1
ATOM 1780 C CA . LEU B 1 67 ? -23.969 -5.422 2.176 1 98.44 67 LEU B CA 1
ATOM 1781 C C . LEU B 1 67 ? -24.938 -6.574 1.947 1 98.44 67 LEU B C 1
ATOM 1783 O O . LEU B 1 67 ? -25.891 -6.754 2.717 1 98.44 67 LEU B O 1
ATOM 1787 N N . PRO B 1 68 ? -24.75 -7.312 0.845 1 97.44 68 PRO B N 1
ATOM 1788 C CA . PRO B 1 68 ? -25.594 -8.492 0.647 1 97.44 68 PRO B CA 1
ATOM 1789 C C . PRO B 1 68 ? -25.594 -9.43 1.854 1 97.44 68 PRO B C 1
ATOM 1791 O O . PRO B 1 68 ? -24.609 -9.492 2.592 1 97.44 68 PRO B O 1
ATOM 1794 N N . GLU B 1 69 ? -26.688 -10.164 2.043 1 96.31 69 GLU B N 1
ATOM 1795 C CA . GLU B 1 69 ? -26.812 -11.117 3.146 1 96.31 69 GLU B CA 1
ATOM 1796 C C . GLU B 1 69 ? -25.641 -12.094 3.16 1 96.31 69 GLU B C 1
ATOM 1798 O O . GLU B 1 69 ? -25.25 -12.617 2.117 1 96.31 69 GLU B O 1
ATOM 1803 N N . GLY B 1 70 ? -25.047 -12.273 4.312 1 95.81 70 GLY B N 1
ATOM 1804 C CA . GLY B 1 70 ? -24 -13.258 4.496 1 95.81 70 GLY B CA 1
ATOM 1805 C C . GLY B 1 70 ? -22.641 -12.758 4.043 1 95.81 70 GLY B C 1
ATOM 1806 O O . GLY B 1 70 ? -21.625 -13.445 4.223 1 95.81 70 GLY B O 1
ATOM 1807 N N . PHE B 1 71 ? -22.562 -11.617 3.465 1 98 71 PHE B N 1
ATOM 1808 C CA . PHE B 1 71 ? -21.328 -11.094 2.875 1 98 71 PHE B CA 1
ATOM 1809 C C . PHE B 1 71 ? -20.234 -10.984 3.928 1 98 71 PHE B C 1
ATOM 1811 O O . PHE B 1 71 ? -19.078 -11.359 3.68 1 98 71 PHE B O 1
ATOM 1818 N N . LEU B 1 72 ? -20.484 -10.516 5.141 1 95.5 72 LEU B N 1
ATOM 1819 C CA . LEU B 1 72 ? -19.516 -10.195 6.184 1 95.5 72 LEU B CA 1
ATOM 1820 C C . LEU B 1 72 ? -18.859 -11.469 6.727 1 95.5 72 LEU B C 1
ATOM 1822 O O . LEU B 1 72 ? -17.75 -11.414 7.27 1 95.5 72 LEU B O 1
ATOM 1826 N N . ASP B 1 73 ? -19.422 -12.641 6.559 1 93.75 73 ASP B N 1
ATOM 1827 C CA . ASP B 1 73 ? -18.906 -13.891 7.125 1 93.75 73 ASP B CA 1
ATOM 1828 C C . ASP B 1 73 ? -18.125 -14.688 6.082 1 93.75 73 ASP B C 1
ATOM 1830 O O . ASP B 1 73 ? -17.547 -15.727 6.398 1 93.75 73 ASP B O 1
ATOM 1834 N N . LYS B 1 74 ? -17.953 -14.219 4.977 1 95.25 74 LYS B N 1
ATOM 1835 C CA . LYS B 1 74 ? -17.516 -15.023 3.838 1 95.25 74 LYS B CA 1
ATOM 1836 C C . LYS B 1 74 ? -16 -14.891 3.619 1 95.25 74 LYS B C 1
ATOM 1838 O O . LYS B 1 74 ? -15.383 -15.766 3.021 1 95.25 74 LYS B O 1
ATOM 1843 N N . TYR B 1 75 ? -15.406 -13.875 4.078 1 97 75 TYR B N 1
ATOM 1844 C CA . TYR B 1 75 ? -14.031 -13.602 3.686 1 97 75 TYR B CA 1
ATOM 1845 C C . TYR B 1 75 ? -13.094 -13.695 4.883 1 97 75 TYR B C 1
ATOM 1847 O O . TYR B 1 75 ? -12.414 -12.727 5.23 1 97 75 TYR B O 1
ATOM 1855 N N . THR B 1 76 ? -13.109 -14.938 5.387 1 93.88 76 THR B N 1
ATOM 1856 C CA . THR B 1 76 ? -12.266 -15.297 6.52 1 93.88 76 THR B CA 1
ATOM 1857 C C . THR B 1 76 ? -10.984 -15.977 6.047 1 93.88 76 THR B C 1
ATOM 1859 O O . THR B 1 76 ? -10.852 -16.297 4.867 1 93.88 76 THR B O 1
ATOM 1862 N N . LYS B 1 77 ? -10.078 -16.188 6.945 1 90.81 77 LYS B N 1
ATOM 1863 C CA . LYS B 1 77 ? -8.844 -16.891 6.617 1 90.81 77 LYS B CA 1
ATOM 1864 C C . LYS B 1 77 ? -9.133 -18.281 6.043 1 90.81 77 LYS B C 1
ATOM 1866 O O . LYS B 1 77 ? -8.43 -18.75 5.145 1 90.81 77 LYS B O 1
ATOM 1871 N N . GLU B 1 78 ? -10.195 -18.875 6.531 1 91.5 78 GLU B N 1
ATOM 1872 C CA . GLU B 1 78 ? -10.578 -20.219 6.078 1 91.5 78 GLU B CA 1
ATOM 1873 C C . GLU B 1 78 ? -11.086 -20.188 4.641 1 91.5 78 GLU B C 1
ATOM 1875 O O . GLU B 1 78 ? -10.781 -21.078 3.848 1 91.5 78 GLU B O 1
ATOM 1880 N N . THR B 1 79 ? -11.734 -19.188 4.25 1 95.25 79 THR B N 1
ATOM 1881 C CA . THR B 1 79 ? -12.344 -19.141 2.926 1 95.25 79 THR B CA 1
ATOM 1882 C C . THR B 1 79 ? -11.32 -18.703 1.881 1 95.25 79 THR B C 1
ATOM 1884 O O . THR B 1 79 ? -11.555 -18.828 0.679 1 95.25 79 THR B O 1
ATOM 1887 N N . ALA B 1 80 ? -10.18 -18.219 2.297 1 94.88 80 ALA B N 1
ATOM 1888 C CA . ALA B 1 80 ? -9.141 -17.766 1.379 1 94.88 80 ALA B CA 1
ATOM 1889 C C . ALA B 1 80 ? -8.617 -18.922 0.524 1 94.88 80 ALA B C 1
ATOM 1891 O O . ALA B 1 80 ? -8.062 -18.688 -0.555 1 94.88 80 ALA B O 1
ATOM 1892 N N . SER B 1 81 ? -8.805 -20.141 0.947 1 94.81 81 SER B N 1
ATOM 1893 C CA . SER B 1 81 ? -8.297 -21.297 0.236 1 94.81 81 SER B CA 1
ATOM 1894 C C . SER B 1 81 ? -9.305 -21.812 -0.792 1 94.81 81 SER B C 1
ATOM 1896 O O . SER B 1 81 ? -8.969 -22.656 -1.629 1 94.81 81 SER B O 1
ATOM 1898 N N . ILE B 1 82 ? -10.5 -21.25 -0.786 1 95.88 82 ILE B N 1
ATOM 1899 C CA . ILE B 1 82 ? -11.539 -21.703 -1.698 1 95.88 82 ILE B CA 1
ATOM 1900 C C . ILE B 1 82 ? -11.297 -21.125 -3.092 1 95.88 82 ILE B C 1
ATOM 1902 O O . ILE B 1 82 ? -11.172 -19.906 -3.258 1 95.88 82 ILE B O 1
ATOM 1906 N N . ASP B 1 83 ? -11.32 -22.016 -4.148 1 94.81 83 ASP B N 1
ATOM 1907 C CA . ASP B 1 83 ? -11 -21.578 -5.508 1 94.81 83 ASP B CA 1
ATOM 1908 C C . ASP B 1 83 ? -12.227 -21.656 -6.41 1 94.81 83 ASP B C 1
ATOM 1910 O O . ASP B 1 83 ? -12.164 -21.281 -7.582 1 94.81 83 ASP B O 1
ATOM 1914 N N . ASP B 1 84 ? -13.359 -22.109 -5.902 1 96.38 84 ASP B N 1
ATOM 1915 C CA . ASP B 1 84 ? -14.578 -22.234 -6.691 1 96.38 84 ASP B CA 1
ATOM 1916 C C . ASP B 1 84 ? -15.203 -20.875 -6.98 1 96.38 84 ASP B C 1
ATOM 1918 O O . ASP B 1 84 ? -15.789 -20.266 -6.094 1 96.38 84 ASP B O 1
ATOM 1922 N N . PRO B 1 85 ? -15.133 -20.422 -8.258 1 96.62 85 PRO B N 1
ATOM 1923 C CA . PRO B 1 85 ? -15.656 -19.094 -8.602 1 96.62 85 PRO B CA 1
ATOM 1924 C C . PRO B 1 85 ? -17.141 -18.938 -8.234 1 96.62 85 PRO B C 1
ATOM 1926 O O . PRO B 1 85 ? -17.594 -17.828 -7.945 1 96.62 85 PRO B O 1
ATOM 1929 N N . ALA B 1 86 ? -17.859 -19.984 -8.18 1 96.5 86 ALA B N 1
ATOM 1930 C CA . ALA B 1 86 ? -19.297 -19.922 -7.906 1 96.5 86 ALA B CA 1
ATOM 1931 C C . ALA B 1 86 ? -19.562 -19.422 -6.492 1 96.5 86 ALA B C 1
ATOM 1933 O O . ALA B 1 86 ? -20.688 -19 -6.18 1 96.5 86 ALA B O 1
ATOM 1934 N N . GLN B 1 87 ? -18.609 -19.422 -5.68 1 96.56 87 GLN B N 1
ATOM 1935 C CA . GLN B 1 87 ? -18.766 -19.016 -4.285 1 96.56 87 GLN B CA 1
ATOM 1936 C C . GLN B 1 87 ? -18.359 -17.562 -4.094 1 96.56 87 GLN B C 1
ATOM 1938 O O . GLN B 1 87 ? -18.391 -17.047 -2.973 1 96.56 87 GLN B O 1
ATOM 1943 N N . PHE B 1 88 ? -18.016 -16.906 -5.156 1 97.81 88 PHE B N 1
ATOM 1944 C CA . PHE B 1 88 ? -17.562 -15.523 -5.094 1 97.81 88 PHE B CA 1
ATOM 1945 C C . PHE B 1 88 ? -18.375 -14.641 -6.031 1 97.81 88 PHE B C 1
ATOM 1947 O O . PHE B 1 88 ? -19.266 -15.133 -6.738 1 97.81 88 PHE B O 1
ATOM 1954 N N . HIS B 1 89 ? -18.188 -13.375 -5.906 1 97.94 89 HIS B N 1
ATOM 1955 C CA . HIS B 1 89 ? -18.859 -12.406 -6.758 1 97.94 89 HIS B CA 1
ATOM 1956 C C . HIS B 1 89 ? -18.031 -12.102 -8.008 1 97.94 89 HIS B C 1
ATOM 1958 O O . HIS B 1 89 ? -16.844 -12.414 -8.062 1 97.94 89 HIS B O 1
ATOM 1964 N N . THR B 1 90 ? -18.688 -11.523 -8.984 1 98.19 90 THR B N 1
ATOM 1965 C CA . THR B 1 90 ? -17.969 -11.062 -10.164 1 98.19 90 THR B CA 1
ATOM 1966 C C . THR B 1 90 ? -17.172 -9.797 -9.852 1 98.19 90 THR B C 1
ATOM 1968 O O . THR B 1 90 ? -17.438 -9.117 -8.867 1 98.19 90 THR B O 1
ATOM 1971 N N . LYS B 1 91 ? -16.219 -9.539 -10.711 1 98.56 91 LYS B N 1
ATOM 1972 C CA . LYS B 1 91 ? -15.438 -8.32 -10.547 1 98.56 91 LYS B CA 1
ATOM 1973 C C . LYS B 1 91 ? -16.328 -7.086 -10.492 1 98.56 91 LYS B C 1
ATOM 1975 O O . LYS B 1 91 ? -16.172 -6.238 -9.609 1 98.56 91 LYS B O 1
ATOM 1980 N N . ASP B 1 92 ? -17.25 -6.961 -11.445 1 98.38 92 ASP B N 1
ATOM 1981 C CA . ASP B 1 92 ? -18.141 -5.801 -11.508 1 98.38 92 ASP B CA 1
ATOM 1982 C C . ASP B 1 92 ? -18.938 -5.652 -10.219 1 98.38 92 ASP B C 1
ATOM 1984 O O . ASP B 1 92 ? -19.156 -4.539 -9.742 1 98.38 92 ASP B O 1
ATOM 1988 N N . GLU B 1 93 ? -19.391 -6.758 -9.695 1 98.5 93 GLU B N 1
ATOM 1989 C CA . GLU B 1 93 ? -20.125 -6.719 -8.438 1 98.5 93 GLU B CA 1
ATOM 1990 C C . GLU B 1 93 ? -19.25 -6.234 -7.293 1 98.5 93 GLU B C 1
ATOM 1992 O O . GLU B 1 93 ? -19.672 -5.402 -6.484 1 98.5 93 GLU B O 1
ATOM 1997 N N . TYR B 1 94 ? -18.062 -6.773 -7.203 1 98.75 94 TYR B N 1
ATOM 1998 C CA . TYR B 1 94 ? -17.125 -6.332 -6.176 1 98.75 94 TYR B CA 1
ATOM 1999 C C . TYR B 1 94 ? -16.844 -4.836 -6.301 1 98.75 94 TYR B C 1
ATOM 2001 O O . TYR B 1 94 ? -16.859 -4.113 -5.301 1 98.75 94 TYR B O 1
ATOM 2009 N N . MET B 1 95 ? -16.594 -4.418 -7.512 1 98.62 95 MET B N 1
ATOM 2010 C CA . MET B 1 95 ? -16.25 -3.02 -7.727 1 98.62 95 MET B CA 1
ATOM 2011 C C . MET B 1 95 ? -17.422 -2.104 -7.363 1 98.62 95 MET B C 1
ATOM 2013 O O . MET B 1 95 ? -17.219 -1.021 -6.812 1 98.62 95 MET B O 1
ATOM 2017 N N . LYS B 1 96 ? -18.578 -2.518 -7.703 1 98.56 96 LYS B N 1
ATOM 2018 C CA . LYS B 1 96 ? -19.766 -1.759 -7.324 1 98.56 96 LYS B CA 1
ATOM 2019 C C . LYS B 1 96 ? -19.891 -1.657 -5.805 1 98.56 96 LYS B C 1
ATOM 2021 O O . LYS B 1 96 ? -20.109 -0.569 -5.266 1 98.56 96 LYS B O 1
ATOM 2026 N N . LEU B 1 97 ? -19.766 -2.773 -5.109 1 98.81 97 LEU B N 1
ATOM 2027 C CA . LEU B 1 97 ? -19.844 -2.795 -3.652 1 98.81 97 LEU B CA 1
ATOM 2028 C C . LEU B 1 97 ? -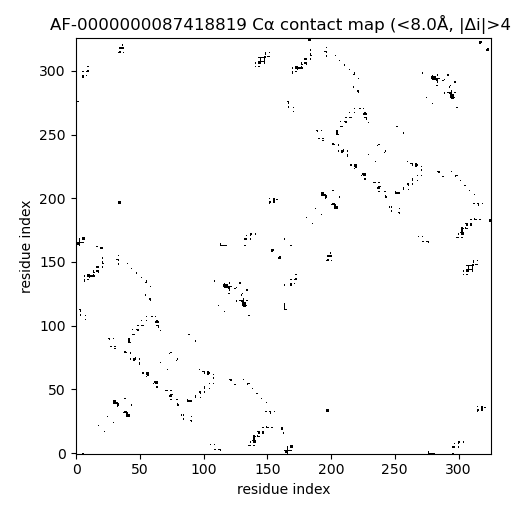18.734 -1.951 -3.029 1 98.81 97 LEU B C 1
ATOM 2030 O O . LEU B 1 97 ? -18.969 -1.228 -2.059 1 98.81 97 LEU B O 1
ATOM 2034 N N . ARG B 1 98 ? -17.562 -2.09 -3.559 1 98.75 98 ARG B N 1
ATOM 2035 C CA . ARG B 1 98 ? -16.438 -1.306 -3.07 1 98.75 98 ARG B CA 1
ATOM 2036 C C . ARG B 1 98 ? -16.719 0.189 -3.17 1 98.75 98 ARG B C 1
ATOM 2038 O O . ARG B 1 98 ? -16.469 0.939 -2.225 1 98.75 98 ARG B O 1
ATOM 2045 N N . LYS B 1 99 ? -17.234 0.614 -4.305 1 98.56 99 LYS B N 1
ATOM 2046 C CA . LYS B 1 99 ? -17.547 2.021 -4.516 1 98.56 99 LYS B CA 1
ATOM 2047 C C . LYS B 1 99 ? -18.625 2.49 -3.541 1 98.56 99 LYS B C 1
ATOM 2049 O O . LYS B 1 99 ? -18.547 3.596 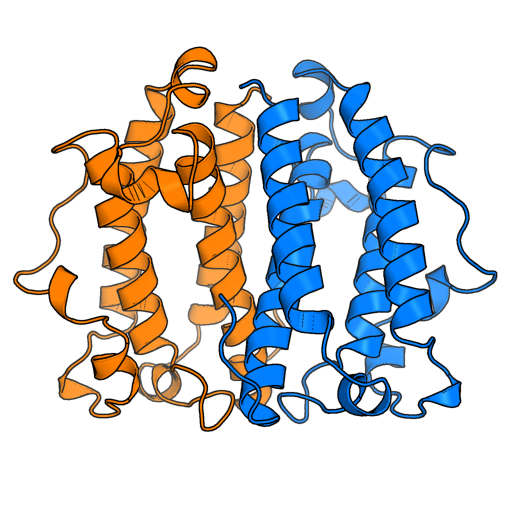-3.002 1 98.56 99 LYS B O 1
ATOM 2054 N N . GLU B 1 100 ? -19.594 1.697 -3.328 1 98.75 100 GLU B N 1
ATOM 2055 C CA . GLU B 1 100 ? -20.672 2.027 -2.4 1 98.75 100 GLU B CA 1
ATOM 2056 C C . GLU B 1 100 ? -20.156 2.172 -0.975 1 98.75 100 GLU B C 1
ATOM 2058 O O . GLU B 1 100 ? -20.484 3.137 -0.281 1 98.75 100 GLU B O 1
ATOM 2063 N N . GLN B 1 101 ? -19.375 1.204 -0.526 1 98.88 101 GLN B N 1
ATOM 2064 C CA . GLN B 1 101 ? -18.797 1.273 0.815 1 98.88 101 GLN B CA 1
ATOM 2065 C C . GLN B 1 101 ? -17.891 2.488 0.963 1 98.88 101 GLN B C 1
ATOM 2067 O O . GLN B 1 101 ? -17.906 3.164 1.994 1 98.88 101 GLN B O 1
ATOM 2072 N N . ARG B 1 102 ? -17.078 2.785 -0.072 1 98.88 102 ARG B N 1
ATOM 2073 C CA . ARG B 1 102 ? -16.188 3.938 -0.045 1 98.88 102 ARG B CA 1
ATOM 2074 C C . ARG B 1 102 ? -16.969 5.238 0.077 1 98.88 102 ARG B C 1
ATOM 2076 O O . ARG B 1 102 ? -16.562 6.148 0.801 1 98.88 102 ARG B O 1
ATOM 2083 N N . ALA B 1 103 ? -18.062 5.332 -0.627 1 98.69 103 ALA B N 1
ATOM 2084 C CA . ALA B 1 103 ? -18.922 6.512 -0.503 1 98.69 103 ALA B CA 1
ATOM 2085 C C . ALA B 1 103 ? -19.391 6.699 0.936 1 98.69 103 ALA B C 1
ATOM 2087 O O . ALA B 1 103 ? -19.422 7.82 1.443 1 98.69 103 ALA B O 1
ATOM 2088 N N . GLY B 1 104 ? -19.781 5.621 1.579 1 98.81 104 GLY B N 1
ATOM 2089 C CA . GLY B 1 104 ? -20.141 5.672 2.988 1 98.81 104 GLY B CA 1
ATOM 2090 C C . GLY B 1 104 ? -19 6.156 3.875 1 98.81 104 GLY B C 1
ATOM 2091 O O . GLY B 1 104 ? -19.203 7.004 4.746 1 98.81 104 GLY B O 1
ATOM 2092 N N . THR B 1 105 ? -17.828 5.605 3.637 1 98.88 105 THR B N 1
ATOM 2093 C CA . THR B 1 105 ? -16.641 5.988 4.398 1 98.88 105 THR B CA 1
ATOM 2094 C C . THR B 1 105 ? -16.359 7.48 4.246 1 98.88 105 THR B C 1
ATOM 2096 O O . THR B 1 105 ? -16.078 8.164 5.23 1 98.88 105 THR B O 1
ATOM 2099 N N . LEU B 1 106 ? -16.453 7.973 3.023 1 98.81 106 LEU B N 1
ATOM 2100 C CA . LEU B 1 106 ? -16.156 9.375 2.76 1 98.81 106 LEU B CA 1
ATOM 2101 C C . LEU B 1 106 ? -17.203 10.281 3.398 1 98.81 106 LEU B C 1
ATOM 2103 O O . LEU B 1 106 ? -16.891 11.375 3.867 1 98.81 106 LEU B O 1
ATOM 2107 N N . LYS B 1 107 ? -18.438 9.836 3.438 1 98.69 107 LYS B N 1
ATOM 2108 C CA . LYS B 1 107 ? -19.484 10.586 4.137 1 98.69 107 LYS B CA 1
ATOM 2109 C C . LYS B 1 107 ? -19.172 10.688 5.629 1 98.69 107 LYS B C 1
ATOM 2111 O O . LYS B 1 107 ? -19.328 11.75 6.234 1 98.69 107 LYS B O 1
ATOM 2116 N N . VAL B 1 108 ? -18.766 9.594 6.211 1 98.69 108 VAL B N 1
ATOM 2117 C CA . VAL B 1 108 ? -18.375 9.594 7.621 1 98.69 108 VAL B CA 1
ATOM 2118 C C . VAL B 1 108 ? -17.188 10.531 7.828 1 98.69 108 VAL B C 1
ATOM 2120 O O . VAL B 1 108 ? -17.188 11.336 8.758 1 98.69 108 VAL B O 1
ATOM 2123 N N . LEU B 1 109 ? -16.203 10.414 6.98 1 98.62 109 LEU B N 1
ATOM 2124 C CA . LEU B 1 109 ? -15.016 11.258 7.055 1 98.62 109 LEU B CA 1
ATOM 2125 C C . LEU B 1 109 ? -15.398 12.734 7.051 1 98.62 109 LEU B C 1
ATOM 2127 O O . LEU B 1 109 ? -14.844 13.523 7.816 1 98.62 109 LEU B O 1
ATOM 2131 N N . ASP B 1 110 ? -16.359 13.094 6.273 1 97.94 110 ASP B N 1
ATOM 2132 C CA . ASP B 1 110 ? -16.781 14.477 6.094 1 97.94 110 ASP B CA 1
ATOM 2133 C C . ASP B 1 110 ? -17.375 15.047 7.379 1 97.94 110 ASP B C 1
ATOM 2135 O O . ASP B 1 110 ? -17.469 16.266 7.543 1 97.94 110 ASP B O 1
ATOM 2139 N N . THR B 1 111 ? -17.781 14.242 8.281 1 97.38 111 THR B N 1
ATOM 2140 C CA . THR B 1 111 ? -18.422 14.703 9.508 1 97.38 111 THR B CA 1
ATOM 2141 C C . THR B 1 111 ? -17.391 14.836 10.633 1 97.38 111 THR B C 1
ATOM 2143 O O . THR B 1 111 ? -17.719 15.297 11.727 1 97.38 111 THR B O 1
ATOM 2146 N N . MET B 1 112 ? -16.172 14.492 10.422 1 97.44 112 MET B N 1
ATOM 2147 C CA . MET B 1 112 ? -15.188 14.367 11.5 1 97.44 112 MET B CA 1
ATOM 2148 C C . MET B 1 112 ? -14.328 15.625 11.602 1 97.44 112 MET B C 1
ATOM 2150 O O . MET B 1 112 ? -14.07 16.297 10.594 1 97.44 112 MET B O 1
ATOM 2154 N N . THR B 1 113 ? -13.891 15.891 12.82 1 95.88 113 THR B N 1
ATOM 2155 C CA . THR B 1 113 ? -12.945 16.969 13.133 1 95.88 113 THR B CA 1
ATOM 2156 C C . THR B 1 113 ? -11.609 16.391 13.594 1 95.88 113 THR B C 1
ATOM 2158 O O . THR B 1 113 ? -11.492 15.188 13.836 1 95.88 113 THR B O 1
ATOM 2161 N N . ASP B 1 114 ? -10.625 17.281 13.703 1 95.44 114 ASP B N 1
ATOM 2162 C CA . ASP B 1 114 ? -9.328 16.859 14.227 1 95.44 114 ASP B CA 1
ATOM 2163 C C . ASP B 1 114 ? -9.477 16.172 15.586 1 95.44 114 ASP B C 1
ATOM 2165 O O . ASP B 1 114 ? -8.812 15.172 15.859 1 95.44 114 ASP B O 1
ATOM 2169 N N . ALA B 1 115 ? -10.352 16.75 16.406 1 96.69 115 ALA B N 1
ATOM 2170 C CA . ALA B 1 115 ? -10.57 16.188 17.734 1 96.69 115 ALA B CA 1
ATOM 2171 C C . ALA B 1 115 ? -11.164 14.781 17.656 1 96.69 115 ALA B C 1
ATOM 2173 O O . ALA B 1 115 ? -10.844 13.922 18.469 1 96.69 115 ALA B O 1
ATOM 2174 N N . ASP B 1 116 ? -12.031 14.555 16.703 1 97.31 116 ASP B N 1
ATOM 2175 C CA . ASP B 1 116 ? -12.625 13.242 16.516 1 97.31 116 ASP B CA 1
ATOM 2176 C C . ASP B 1 116 ? -11.562 12.188 16.219 1 97.31 116 ASP B C 1
ATOM 2178 O O . ASP B 1 116 ? -11.641 11.062 16.703 1 97.31 116 ASP B O 1
ATOM 2182 N N . PHE B 1 117 ? -10.562 12.57 15.406 1 97.75 117 PHE B N 1
ATOM 2183 C CA . PHE B 1 117 ? -9.523 11.625 14.992 1 97.75 117 PHE B CA 1
ATOM 2184 C C . PHE B 1 117 ? -8.688 11.188 16.188 1 97.75 117 PHE B C 1
ATOM 2186 O O . PHE B 1 117 ? -8.086 10.109 16.172 1 97.75 117 PHE B O 1
ATOM 2193 N N . ASP B 1 118 ? -8.68 11.93 17.25 1 96.88 118 ASP B N 1
ATOM 2194 C CA . ASP B 1 118 ? -7.867 11.641 18.422 1 96.88 118 ASP B CA 1
ATOM 2195 C C . ASP B 1 118 ? -8.594 10.703 19.375 1 96.88 118 ASP B C 1
ATOM 2197 O O . ASP B 1 118 ? -7.984 10.141 20.297 1 96.88 118 ASP B O 1
ATOM 2201 N N . GLU B 1 119 ? -9.883 10.586 19.219 1 97.62 119 GLU B N 1
ATOM 2202 C CA . GLU B 1 119 ? -10.648 9.703 20.094 1 97.62 119 GLU B CA 1
ATOM 2203 C C . GLU B 1 119 ? -10.164 8.258 19.969 1 97.62 119 GLU B C 1
ATOM 2205 O O . GLU B 1 119 ? -9.727 7.832 18.891 1 97.62 119 GLU B O 1
ATOM 2210 N N . PRO B 1 120 ? -10.242 7.516 21.109 1 97.31 120 PRO B N 1
ATOM 2211 C CA . PRO B 1 120 ? -9.891 6.098 21.016 1 97.31 120 PRO B CA 1
ATOM 2212 C C . PRO B 1 120 ? -10.797 5.328 20.047 1 97.31 120 PRO B C 1
ATOM 2214 O O . PRO B 1 120 ? -11.992 5.613 19.969 1 97.31 120 PRO B O 1
ATOM 2217 N N . ALA B 1 121 ? -10.203 4.41 19.297 1 97.44 121 ALA B N 1
ATOM 2218 C CA . ALA B 1 121 ? -11.016 3.51 18.484 1 97.44 121 ALA B CA 1
ATOM 2219 C C . ALA B 1 121 ? -11.93 2.652 19.359 1 97.44 121 ALA B C 1
ATOM 2221 O O . ALA B 1 121 ? -11.695 2.516 20.562 1 97.44 121 ALA B O 1
ATOM 2222 N N . PRO B 1 122 ? -12.984 2.129 18.766 1 96.69 122 PRO B N 1
ATOM 2223 C CA . PRO B 1 122 ? -13.773 1.146 19.516 1 96.69 122 PRO B CA 1
ATOM 2224 C C . PRO B 1 122 ? -12.922 0.015 20.078 1 96.69 122 PRO B C 1
ATOM 2226 O O . PRO B 1 122 ? -11.953 -0.411 19.453 1 96.69 122 PRO B O 1
ATOM 2229 N N . GLU B 1 123 ? -13.297 -0.458 21.25 1 95.88 123 GLU B N 1
ATOM 2230 C CA . GLU B 1 123 ? -12.508 -1.413 22.016 1 95.88 123 GLU B CA 1
ATOM 2231 C C . GLU B 1 123 ? -12.125 -2.623 21.172 1 95.88 123 GLU B C 1
ATOM 2233 O O . GLU B 1 123 ? -10.984 -3.082 21.219 1 95.88 123 GLU B O 1
ATOM 2238 N N . LYS B 1 124 ? -13.016 -3.09 20.422 1 93.81 124 LYS B N 1
ATOM 2239 C CA . LYS B 1 124 ? -12.812 -4.316 19.656 1 93.81 124 LYS B CA 1
ATOM 2240 C C . LYS B 1 124 ? -11.695 -4.141 18.625 1 93.81 124 LYS B C 1
ATOM 2242 O O . LYS B 1 124 ? -11.133 -5.121 18.141 1 93.81 124 LYS B O 1
ATOM 2247 N N . PHE B 1 125 ? -11.383 -2.891 18.281 1 94.69 125 PHE B N 1
ATOM 2248 C CA . PHE B 1 125 ? -10.391 -2.643 17.234 1 94.69 125 PHE B CA 1
ATOM 2249 C C . PHE B 1 125 ? -9.117 -2.041 17.828 1 94.69 125 PHE B C 1
ATOM 2251 O O . PHE B 1 125 ? -8.102 -1.931 17.156 1 94.69 125 PHE B O 1
ATOM 2258 N N . ARG B 1 126 ? -9.133 -1.571 19.094 1 92.75 126 ARG B N 1
ATOM 2259 C CA . ARG B 1 126 ? -8.148 -0.662 19.672 1 92.75 126 ARG B CA 1
ATOM 2260 C C . ARG B 1 126 ? -6.785 -1.327 19.797 1 92.75 126 ARG B C 1
ATOM 2262 O O . ARG B 1 126 ? -5.754 -0.648 19.781 1 92.75 126 ARG B O 1
ATOM 2269 N N . ALA B 1 127 ? -6.738 -2.664 19.891 1 90.75 127 ALA B N 1
ATOM 2270 C CA . ALA B 1 127 ? -5.461 -3.367 19.984 1 90.75 127 ALA B CA 1
ATOM 2271 C C . ALA B 1 127 ? -4.609 -3.119 18.734 1 90.75 127 ALA B C 1
ATOM 2273 O O . ALA B 1 127 ? -3.381 -3.039 18.828 1 90.75 127 ALA B O 1
ATOM 2274 N N . HIS B 1 128 ? -5.215 -2.994 17.594 1 89.31 128 HIS B N 1
ATOM 2275 C CA . HIS B 1 128 ? -4.5 -2.826 16.328 1 89.31 128 HIS B CA 1
ATOM 2276 C C . HIS B 1 128 ? -4.555 -1.38 15.852 1 89.31 128 HIS B C 1
ATOM 2278 O O . HIS B 1 128 ? -3.629 -0.902 15.188 1 89.31 128 HIS B O 1
ATOM 2284 N N . PHE B 1 129 ? -5.625 -0.76 16.125 1 94.38 129 PHE B N 1
ATOM 2285 C CA . PHE B 1 129 ? -5.879 0.614 15.711 1 94.38 129 PHE B CA 1
ATOM 2286 C C . PHE B 1 129 ? -6.242 1.481 16.906 1 94.38 129 PHE B C 1
ATOM 2288 O O . PHE B 1 129 ? -7.414 1.568 17.281 1 94.38 129 PHE B O 1
ATOM 2295 N N . PRO B 1 130 ? -5.328 2.211 17.422 1 95.38 130 PRO B N 1
ATOM 2296 C CA . PRO B 1 130 ? -5.52 2.842 18.734 1 95.38 130 PRO B CA 1
ATOM 2297 C C . PRO B 1 130 ? -6.551 3.971 18.703 1 95.38 130 PRO B C 1
ATOM 2299 O O . PRO B 1 130 ? -7.195 4.254 19.703 1 95.38 130 PRO B O 1
ATOM 2302 N N . THR B 1 131 ? -6.707 4.695 17.562 1 97.69 131 THR B N 1
ATOM 2303 C CA . THR B 1 131 ? -7.59 5.855 17.531 1 97.69 131 THR B CA 1
ATOM 2304 C C . THR B 1 131 ? -8.523 5.781 16.328 1 97.69 131 THR B C 1
ATOM 2306 O O . THR B 1 131 ? -8.312 4.977 15.414 1 97.69 131 THR B O 1
ATOM 2309 N N . VAL B 1 132 ? -9.523 6.66 16.328 1 98.06 132 VAL B N 1
ATOM 2310 C CA . VAL B 1 132 ? -10.414 6.848 15.195 1 98.06 132 VAL B CA 1
ATOM 2311 C C . VAL B 1 132 ? -9.609 7.246 13.961 1 98.06 132 VAL B C 1
ATOM 2313 O O . VAL B 1 132 ? -9.844 6.73 12.867 1 98.06 132 VAL B O 1
ATOM 2316 N N . GLY B 1 133 ? -8.648 8.094 14.203 1 97.38 133 GLY B N 1
ATOM 2317 C CA . GLY B 1 133 ? -7.781 8.516 13.117 1 97.38 133 GLY B CA 1
ATOM 2318 C C . GLY B 1 133 ? -7.016 7.371 12.484 1 97.38 133 GLY B C 1
ATOM 2319 O O . GLY B 1 133 ? -6.883 7.309 11.258 1 97.38 133 GLY B O 1
ATOM 2320 N N . SER B 1 134 ? -6.566 6.465 13.289 1 97.06 134 SER B N 1
ATOM 2321 C CA . SER B 1 134 ? -5.797 5.34 12.766 1 97.06 134 SER B CA 1
ATOM 2322 C C . SER B 1 134 ? -6.668 4.434 11.898 1 97.06 134 SER B C 1
ATOM 2324 O O . SER B 1 134 ? -6.188 3.865 10.914 1 97.06 134 SER B O 1
ATOM 2326 N N . ILE B 1 135 ? -7.938 4.281 12.258 1 98.25 135 ILE B N 1
ATOM 2327 C CA . ILE B 1 135 ? -8.867 3.486 11.461 1 98.25 135 ILE B CA 1
ATOM 2328 C C . ILE B 1 135 ? -9.102 4.164 10.117 1 98.25 135 ILE B C 1
ATOM 2330 O O . ILE B 1 135 ? -9.086 3.51 9.07 1 98.25 135 ILE B O 1
ATOM 2334 N N . MET B 1 136 ? -9.242 5.469 10.125 1 98.5 136 MET B N 1
ATOM 2335 C CA . MET B 1 136 ? -9.547 6.191 8.898 1 98.5 136 MET B CA 1
ATOM 2336 C C . MET B 1 136 ? -8.336 6.219 7.969 1 98.5 136 MET B C 1
ATOM 2338 O O . MET B 1 136 ? -8.477 6.051 6.754 1 98.5 136 MET B O 1
ATOM 2342 N N . VAL B 1 137 ? -7.156 6.348 8.5 1 97.69 137 VAL B N 1
ATOM 2343 C CA . VAL B 1 137 ? -5.918 6.332 7.727 1 97.69 137 VAL B CA 1
ATOM 2344 C C . VAL B 1 137 ? -5.727 4.957 7.086 1 97.69 137 VAL B C 1
ATOM 2346 O O . VAL B 1 137 ? -5.289 4.859 5.938 1 97.69 137 VAL B O 1
ATOM 2349 N N . LEU B 1 138 ? -6.141 3.977 7.715 1 97.94 138 LEU B N 1
ATOM 2350 C CA . LEU B 1 138 ? -5.934 2.6 7.277 1 97.94 138 LEU B CA 1
ATOM 2351 C C . LEU B 1 138 ? -6.703 2.318 5.988 1 97.94 138 LEU B C 1
ATOM 2353 O O . LEU B 1 138 ? -6.301 1.463 5.199 1 97.94 138 LEU B O 1
ATOM 2357 N N . GLN B 1 139 ? -7.781 3.035 5.789 1 98.56 139 GLN B N 1
ATOM 2358 C CA . GLN B 1 139 ? -8.68 2.658 4.699 1 98.56 139 GLN B CA 1
ATOM 2359 C C . GLN B 1 139 ? -7.969 2.746 3.35 1 98.56 139 GLN B C 1
ATOM 2361 O O . GLN B 1 139 ? -8.109 1.855 2.51 1 98.56 139 GLN B O 1
ATOM 2366 N N . GLY B 1 140 ? -7.238 3.828 3.133 1 98.38 140 GLY B N 1
ATOM 2367 C CA . GLY B 1 140 ? -6.449 3.934 1.916 1 98.38 140 GLY B CA 1
ATOM 2368 C C . GLY B 1 140 ? -5.27 2.977 1.885 1 98.38 140 GLY B C 1
ATOM 2369 O O . GLY B 1 140 ? -5.031 2.312 0.874 1 98.38 140 GLY B O 1
ATOM 2370 N N . MET B 1 141 ? -4.605 2.857 2.988 1 98.12 141 MET B N 1
ATOM 2371 C CA . MET B 1 141 ? -3.4 2.037 3.074 1 98.12 141 MET B CA 1
ATOM 2372 C C . MET B 1 141 ? -3.725 0.566 2.838 1 98.12 141 MET B C 1
ATOM 2374 O O . MET B 1 141 ? -2.965 -0.141 2.172 1 98.12 141 MET B O 1
ATOM 2378 N N . HIS B 1 142 ? -4.805 0.08 3.402 1 98.62 142 HIS B N 1
ATOM 2379 C CA . HIS B 1 142 ? -5.227 -1.307 3.244 1 98.62 142 HIS B CA 1
ATOM 2380 C C . HIS B 1 142 ? -5.441 -1.652 1.774 1 98.62 142 HIS B C 1
ATOM 2382 O O . HIS B 1 142 ? -4.996 -2.705 1.31 1 98.62 142 HIS B O 1
ATOM 2388 N N . THR B 1 143 ? -6.121 -0.75 1.101 1 98.81 143 THR B N 1
ATOM 2389 C CA . THR B 1 143 ? -6.348 -0.928 -0.33 1 98.81 143 THR B CA 1
ATOM 2390 C C . THR B 1 143 ? -5.02 -0.987 -1.082 1 98.81 143 THR B C 1
ATOM 2392 O O . THR B 1 143 ? -4.816 -1.864 -1.924 1 98.81 143 THR B O 1
ATOM 2395 N N . VAL B 1 144 ? -4.098 -0.123 -0.754 1 98.75 144 VAL B N 1
ATOM 2396 C CA . VAL B 1 144 ? -2.82 -0.048 -1.453 1 98.75 144 VAL B CA 1
ATOM 2397 C C . VAL B 1 144 ? -1.995 -1.298 -1.156 1 98.75 144 VAL B C 1
ATOM 2399 O O . VAL B 1 144 ? -1.289 -1.806 -2.029 1 98.75 144 VAL B O 1
ATOM 2402 N N . MET B 1 145 ? -2.096 -1.811 0.059 1 98.62 145 MET B N 1
ATOM 2403 C CA . MET B 1 145 ? -1.434 -3.062 0.412 1 98.62 145 MET B CA 1
ATOM 2404 C C . MET B 1 145 ? -1.861 -4.188 -0.523 1 98.62 145 MET B C 1
ATOM 2406 O O . MET B 1 145 ? -1.019 -4.898 -1.074 1 98.62 145 MET B O 1
ATOM 2410 N N . HIS B 1 146 ? -3.102 -4.336 -0.718 1 98.75 146 HIS B N 1
ATOM 2411 C CA . HIS B 1 146 ? -3.588 -5.387 -1.605 1 98.75 146 HIS B CA 1
ATOM 2412 C C . HIS B 1 146 ? -3.303 -5.051 -3.064 1 98.75 146 HIS B C 1
ATOM 2414 O O . HIS B 1 146 ? -3.049 -5.945 -3.875 1 98.75 146 HIS B O 1
ATOM 2420 N N . ALA B 1 147 ? -3.328 -3.748 -3.43 1 98.62 147 ALA B N 1
ATOM 2421 C CA . ALA B 1 147 ? -2.961 -3.352 -4.785 1 98.62 147 ALA B CA 1
ATOM 2422 C C . ALA B 1 147 ? -1.536 -3.785 -5.117 1 98.62 147 ALA B C 1
ATOM 2424 O O . ALA B 1 147 ? -1.237 -4.133 -6.262 1 98.62 147 ALA B O 1
ATOM 2425 N N . GLY B 1 148 ? -0.647 -3.697 -4.137 1 98.44 148 GLY B N 1
ATOM 2426 C CA . GLY B 1 148 ? 0.694 -4.219 -4.344 1 98.44 148 GLY B CA 1
ATOM 2427 C C . GLY B 1 148 ? 0.71 -5.68 -4.746 1 98.44 148 GLY B C 1
ATOM 2428 O O . GLY B 1 148 ? 1.534 -6.098 -5.566 1 98.44 148 GLY B O 1
ATOM 2429 N N . GLN B 1 149 ? -0.159 -6.457 -4.219 1 98.56 149 GLN B N 1
ATOM 2430 C CA . GLN B 1 149 ? -0.278 -7.863 -4.574 1 98.56 149 GLN B CA 1
ATOM 2431 C C . GLN B 1 149 ? -0.858 -8.031 -5.977 1 98.56 149 GLN B C 1
ATOM 2433 O O . GLN B 1 149 ? -0.438 -8.914 -6.73 1 98.56 149 GLN B O 1
ATOM 2438 N N . TRP B 1 150 ? -1.75 -7.164 -6.34 1 98.56 150 TRP B N 1
ATOM 2439 C CA . TRP B 1 150 ? -2.332 -7.195 -7.68 1 98.56 150 TRP B CA 1
ATOM 2440 C C . TRP B 1 150 ? -1.298 -6.816 -8.734 1 98.56 150 TRP B C 1
ATOM 2442 O O . TRP B 1 150 ? -1.342 -7.312 -9.859 1 98.56 150 TRP B O 1
ATOM 2452 N N . ALA B 1 151 ? -0.374 -5.906 -8.367 1 97.94 151 ALA B N 1
ATOM 2453 C CA . ALA B 1 151 ? 0.716 -5.582 -9.281 1 97.94 151 ALA B CA 1
ATOM 2454 C C . ALA B 1 151 ? 1.496 -6.836 -9.672 1 97.94 151 ALA B C 1
ATOM 2456 O O . ALA B 1 151 ? 1.854 -7.02 -10.836 1 97.94 151 ALA B O 1
ATOM 2457 N N . VAL B 1 152 ? 1.737 -7.719 -8.711 1 98.19 152 VAL B N 1
ATOM 2458 C CA . VAL B 1 152 ? 2.447 -8.969 -8.977 1 98.19 152 VAL B CA 1
ATOM 2459 C C . VAL B 1 152 ? 1.581 -9.875 -9.844 1 98.19 152 VAL B C 1
ATOM 2461 O O . VAL B 1 152 ? 2.078 -10.516 -10.773 1 98.19 152 VAL B O 1
ATOM 2464 N N . LEU B 1 153 ? 0.285 -9.953 -9.531 1 98.25 153 LEU B N 1
ATOM 2465 C CA . LEU B 1 153 ? -0.654 -10.734 -10.336 1 98.25 153 LEU B CA 1
ATOM 2466 C C . LEU B 1 153 ? -0.617 -10.297 -11.797 1 98.25 153 LEU B C 1
ATOM 2468 O O . LEU B 1 153 ? -0.538 -11.133 -12.695 1 98.25 153 LEU B O 1
ATOM 2472 N N . ARG B 1 154 ? -0.642 -9.008 -12.008 1 97.81 154 ARG B N 1
ATOM 2473 C CA . ARG B 1 154 ? -0.646 -8.469 -13.359 1 97.81 154 ARG B CA 1
ATOM 2474 C C . ARG B 1 154 ? 0.626 -8.859 -14.109 1 97.81 154 ARG B C 1
ATOM 2476 O O . ARG B 1 154 ? 0.579 -9.203 -15.289 1 97.81 154 ARG B O 1
ATOM 2483 N N . ARG B 1 155 ? 1.74 -8.82 -13.398 1 96.75 155 ARG B N 1
ATOM 2484 C CA . ARG B 1 155 ? 2.994 -9.25 -14.016 1 96.75 155 ARG B CA 1
ATOM 2485 C C . ARG B 1 155 ? 2.934 -10.719 -14.406 1 96.75 155 ARG B C 1
ATOM 2487 O O . ARG B 1 155 ? 3.375 -11.094 -15.5 1 96.75 155 ARG B O 1
ATOM 2494 N N . LYS B 1 156 ? 2.406 -11.516 -13.516 1 96.94 156 LYS B N 1
ATOM 2495 C CA . LYS B 1 156 ? 2.26 -12.945 -13.781 1 96.94 156 LYS B CA 1
ATOM 2496 C C . LYS B 1 156 ? 1.394 -13.188 -15.008 1 96.94 156 LYS B C 1
ATOM 2498 O O . LYS B 1 156 ? 1.634 -14.133 -15.766 1 96.94 156 LYS B O 1
ATOM 2503 N N . LEU B 1 157 ? 0.465 -12.359 -15.242 1 97.31 157 LEU B N 1
ATOM 2504 C CA . LEU B 1 157 ? -0.49 -12.5 -16.344 1 97.31 157 LEU B CA 1
ATOM 2505 C C . LEU B 1 157 ? 0.057 -11.883 -17.625 1 97.31 157 LEU B C 1
ATOM 2507 O O . LEU B 1 157 ? -0.58 -11.961 -18.672 1 97.31 157 LEU B O 1
ATOM 2511 N N . GLY B 1 158 ? 1.192 -11.211 -17.547 1 96.12 158 GLY B N 1
ATOM 2512 C CA . GLY B 1 158 ? 1.772 -10.562 -18.719 1 96.12 158 GLY B CA 1
ATOM 2513 C C . GLY B 1 158 ? 1.052 -9.289 -19.109 1 96.12 158 GLY B C 1
ATOM 2514 O O . GLY B 1 158 ? 1.065 -8.898 -20.281 1 96.12 158 GLY B O 1
ATOM 2515 N N . LYS B 1 159 ? 0.377 -8.688 -18.125 1 95.94 159 LYS B N 1
ATOM 2516 C CA . LYS B 1 159 ? -0.319 -7.43 -18.375 1 95.94 159 LYS B CA 1
ATOM 2517 C C . LYS B 1 159 ? 0.653 -6.254 -18.375 1 95.94 159 LYS B C 1
ATOM 2519 O O . LYS B 1 159 ? 1.712 -6.316 -17.75 1 95.94 159 LYS B O 1
ATOM 2524 N N . PRO B 1 160 ? 0.288 -5.168 -19.031 1 92.5 160 PRO B N 1
ATOM 2525 C CA . PRO B 1 160 ? 1.17 -3.998 -19.047 1 92.5 160 PRO B CA 1
ATOM 2526 C C . PRO B 1 160 ? 1.306 -3.348 -17.672 1 92.5 160 PRO B C 1
ATOM 2528 O O . PRO B 1 160 ? 0.378 -3.41 -16.859 1 92.5 160 PRO B O 1
ATOM 2531 N N . VAL B 1 161 ? 2.453 -2.793 -17.5 1 87.81 161 VAL B N 1
ATOM 2532 C CA . VAL B 1 161 ? 2.648 -1.961 -16.312 1 87.81 161 VAL B CA 1
ATOM 2533 C C . VAL B 1 161 ? 1.879 -0.652 -16.469 1 87.81 161 VAL B C 1
ATOM 2535 O O . VAL B 1 161 ? 2.078 0.082 -17.438 1 87.81 161 VAL B O 1
ATOM 2538 N N . THR B 1 162 ? 1 -0.291 -15.578 1 85.44 162 THR B N 1
ATOM 2539 C CA . THR B 1 162 ? 0.088 0.833 -15.758 1 85.44 162 THR B CA 1
ATOM 2540 C C . THR B 1 162 ? 0.442 1.974 -14.805 1 85.44 162 THR B C 1
ATOM 2542 O O . THR B 1 162 ? 0.002 3.109 -15 1 85.44 162 THR B O 1
ATOM 2545 N N . ILE B 1 163 ? 1.112 1.745 -13.75 1 83.44 163 ILE B N 1
ATOM 2546 C CA . ILE B 1 163 ? 1.493 2.781 -12.797 1 83.44 163 ILE B CA 1
ATOM 2547 C C . ILE B 1 163 ? 2.955 2.602 -12.391 1 83.44 163 ILE B C 1
ATOM 2549 O O . ILE B 1 163 ? 3.477 1.483 -12.406 1 83.44 163 ILE B O 1
#

Foldseek 3Di:
DDLLVVLVVLQVVLLVLLCQLCVPDFQLLQLDALDPPHFGNQLLLLVLLLLLQVQQCQLPPPQFDDDPPPSNVQNDPVNSNPRPSVSTDGPVVSNVSVVRRVVSLSVSSVVDDPVQQADAGPPVCCVPQGGNVSSSSVSSVSSVVVSVSSQSSCVVVVHDDDD/DDLLVVLVVLQVVLLVLLCQLCVPDFQLLQLDALDPPHFGNQLLLLVLLLLLQVQQCQLPPPQFDDDPPPSNVQNDPVNSNPRPSVSTDGPVVSNVSVVRRVVSLSVSSVVDDPVQQADAGPPVCCVPQGGNVSSSSVSSVSSVVVSVSSQSSCVVVVHDDDD

Nearest PDB structures (foldseek):
  3cex-assembly1_A  TM=7.668E-01  e=4.645E-04  Enterococcus faecalis V583
  8f5v-assembly1_B  TM=7.689E-01  e=6.679E-04  Mycobacterium tuberculosis
  2qnl-assembly1_A-2  TM=7.558E-01  e=8.656E-04  Cytophaga hutchinsonii ATCC 33406
  6qki-assembly1_A  TM=6.968E-01  e=4.021E-02  Chloracidobacterium thermophilum B
  2nsg-assembly1_A  TM=6.064E-01  e=1.023E-01  Corynebacterium glutamicum